Protein AF-0000000066195856 (afdb_homodimer)

Foldseek 3Di:
DQQDKAKEKFWEFDLAKIKIFIWIDGPPAIEGDDIAIFGADPVDDSVVSLVSLLVVVLVVCVVPVGQAYEYEDDDDDPDPVRSVRRVSRVVSVCVNCVVVVHYYHYDYPQLLCCQQQNDRDDDLVRLVVSCCVRHVVDDYPDPNNSSRNSRRSSVSVVVSVVVVVVVVVVD/DQQDKAKEKFWEFDLAKIKIFIWIDGPPAIEGDDIAIQGADPVDDSVVSLVSLLVVVLVVCVVPVGQAYEYEDDDDDPDPVRVVRRVSRVVSVCVNCVVVVHYYHYDYPQLLCCQQQNDDDDDLVRLVVSCCVRHVVDDYPDVNNSSRNSRRSSVSVVVSVVVVVVVVVVD

Radius of gyration: 22.94 Å; Cα contacts (8 Å, |Δi|>4): 717; chains: 2; bounding box: 60×69×58 Å

Nearest PDB structures (foldseek):
  7xhj-assembly1_A  TM=9.439E-01  e=6.719E-18  Deinococcus radiodurans R1 = ATCC 13939 = DSM 20539
  6lw3-assembly1_B  TM=9.449E-01  e=1.252E-17  Pseudomonas aeruginosa
  6s16-assembly1_B  TM=9.337E-01  e=7.616E-17  Thermus thermophilus HB8
  4ep4-assembly1_B  TM=8.997E-01  e=4.929E-16  Thermus thermophilus HB8
  4ld0-assembly1_B  TM=9.170E-01  e=5.946E-15  Thermus thermophilus HB8

InterPro domains:
  IPR002176 Crossover junction endodeoxyribonuclease RuvC [MF_00034] (6-158)
  IPR002176 Crossover junction endodeoxyribonuclease RuvC [PF02075] (8-155)
  IPR002176 Crossover junction endodeoxyribonuclease RuvC [PR00696] (9-22)
  IPR002176 Crossover junction endodeoxyribonuclease RuvC [PR00696] (66-82)
  IPR002176 Crossover junction endodeoxyribonuclease RuvC [PR00696] (88-104)
  IPR002176 Crossover junction endodeoxyribonuclease RuvC [PR00696] (112-131)
  IPR002176 Crossover junction endodeoxyribonuclease RuvC [PR00696] (143-155)
  IPR002176 Crossover junction endodeoxyribonuclease RuvC [PTHR30194] (7-164)
  IPR002176 Crossover junction endodeoxyribonuclease RuvC [TIGR00228] (8-163)
  IPR002176 Crossover junction endodeoxyribonuclease RuvC [cd16962] (8-143)
  IPR012337 Ribonuclease H-like superfamily [SSF53098] (7-161)
  IPR020563 Crossover junction endodeoxyribonuclease RuvC, magnesium-binding site [PS01321] (118-152)
  IPR036397 Ribonuclease H superfamily [G3DSA:3.30.420.10] (8-164)

pLDDT: mean 89.91, std 12.69, range [38.22, 98.88]

Sequence (342 aa):
MISRTIRILGIDPGLRRTGWGVIDVEGNRLIFVACGTVESRESLPLSERLLAIHEGLVRVVSEHRPLEAAVEQTFVNKDGAGTLKLGQARGVAMLVPAMSGISVAEYAPNLVKKTVVGAGHADKNQIQVMLKILLPKAAPPTPDAADALAIAITHAHHRQSAMLLRKVAALMISRTIRILGIDPGLRRTGWGVIDVEGNRLIFVACGTVESRESLPLSERLLAIHEGLVRVVSEHRPLEAAVEQTFVNKDGAGTLKLGQARGVAMLVPAMSGISVAEYAPNLVKKTVVGAGHADKNQIQVMLKILLPKAAPPTPDAADALAIAITHAHHRQSAMLLRKVAAL

Organism: Afipia carboxidovorans (strain ATCC 49405 / DSM 1227 / KCTC 32145 / OM5) (NCBI:txid504832)

Secondary structure (DSSP, 8-state):
----EEEEEEEE--SSEEEEEEEEEETTEEEEEEEEEEE--TTS-HHHHHHHHHHHHHHHHHHH--SEEEEE-----S-HHHHHHHHHHHHHHHHHHHHTT-EEEEE-HHHHHHHHHSSS---THHHHHHHHHHSTT---SSHHHHHHHHHHHHHHHHHHHHHHHHHHHT-/----EEEEEEEE--SSEEEEEEEEEETTEEEEEEEEEEE--TTS-HHHHHHHHHHHHHHHHHHH--SEEEEE-----S-HHHHHHHHHHHHHHHHHHHHTT-EEEEE-HHHHHHHHH-SS---THHHHHHHHHHSTT---SSHHHHHHHHHHHHHHHHHHHHHHHHHHHT-

Structure (mmCIF, N/CA/C/O backbone):
data_AF-0000000066195856-model_v1
#
loop_
_entity.id
_entity.type
_entity.pdbx_description
1 polymer 'Crossover junction endodeoxyribonuclease RuvC'
#
loop_
_atom_site.group_PDB
_atom_site.id
_atom_site.type_symbol
_atom_site.label_atom_id
_atom_site.label_alt_id
_atom_site.label_comp_id
_atom_site.label_asym_id
_atom_site.label_entity_id
_atom_site.label_seq_id
_atom_site.pdbx_PDB_ins_code
_atom_site.Cartn_x
_atom_site.Cartn_y
_atom_site.Cartn_z
_atom_site.occupancy
_atom_site.B_iso_or_equiv
_atom_site.auth_seq_id
_atom_site.auth_comp_id
_atom_site.auth_asym_id
_atom_site.auth_atom_id
_atom_site.pdbx_PDB_model_num
ATOM 1 N N . MET A 1 1 ? -15.797 24.922 28.875 1 38.22 1 MET A N 1
ATOM 2 C CA . MET A 1 1 ? -15.953 23.938 27.812 1 38.22 1 MET A CA 1
ATOM 3 C C . MET A 1 1 ? -14.641 23.219 27.531 1 38.22 1 MET A C 1
ATOM 5 O O . MET A 1 1 ? -13.648 23.844 27.172 1 38.22 1 MET A O 1
ATOM 9 N N . ILE A 1 2 ? -14.188 22.219 28.203 1 47.88 2 ILE A N 1
ATOM 10 C CA . ILE A 1 2 ? -12.898 21.531 28.266 1 47.88 2 ILE A CA 1
ATOM 11 C C . ILE A 1 2 ? -12.391 21.266 26.859 1 47.88 2 ILE A C 1
ATOM 13 O O . ILE A 1 2 ? -13.016 20.516 26.094 1 47.88 2 ILE A O 1
ATOM 17 N N . SER A 1 3 ? -11.844 22.172 26.141 1 59.69 3 SER A N 1
ATOM 18 C CA . SER A 1 3 ? -11.508 22.172 24.719 1 59.69 3 SER A CA 1
ATOM 19 C C . SER A 1 3 ? -10.727 20.922 24.344 1 59.69 3 SER A C 1
ATOM 21 O O . SER A 1 3 ? -9.719 20.594 24.969 1 59.69 3 SER A O 1
ATOM 23 N N . ARG A 1 4 ? -11.398 19.797 23.922 1 80.25 4 ARG A N 1
ATOM 24 C CA . ARG A 1 4 ? -10.836 18.5 23.594 1 80.25 4 ARG A CA 1
ATOM 25 C C . ARG A 1 4 ? -9.758 18.625 22.516 1 80.25 4 ARG A C 1
ATOM 27 O O . ARG A 1 4 ? -9.961 19.297 21.5 1 80.25 4 ARG A O 1
ATOM 34 N N . THR A 1 5 ? -8.453 18.422 22.922 1 91.81 5 THR A N 1
ATOM 35 C CA . THR A 1 5 ? -7.297 18.406 22.031 1 91.81 5 THR A CA 1
ATOM 36 C C . THR A 1 5 ? -7.379 17.25 21.047 1 91.81 5 THR A C 1
ATOM 38 O O . THR A 1 5 ? -7.625 16.109 21.453 1 91.81 5 THR A O 1
ATOM 41 N N . ILE A 1 6 ? -7.344 17.609 19.781 1 94.94 6 ILE A N 1
ATOM 42 C CA . ILE A 1 6 ? -7.348 16.562 18.75 1 94.94 6 ILE A CA 1
ATOM 43 C C . ILE A 1 6 ? -5.977 16.5 18.094 1 94.94 6 ILE A C 1
ATOM 45 O O . ILE A 1 6 ? -5.473 17.516 17.594 1 94.94 6 ILE A O 1
ATOM 49 N N . ARG A 1 7 ? -5.34 15.359 18.141 1 98.19 7 ARG A N 1
ATOM 50 C CA . ARG A 1 7 ? -4.047 15.164 17.484 1 98.19 7 ARG A CA 1
ATOM 51 C C . ARG A 1 7 ? -4.219 14.633 16.062 1 98.19 7 ARG A C 1
ATOM 53 O O . ARG A 1 7 ? -4.926 13.648 15.852 1 98.19 7 ARG A O 1
ATOM 60 N N . ILE A 1 8 ? -3.557 15.32 15.109 1 98.31 8 ILE A N 1
ATOM 61 C CA . ILE A 1 8 ? -3.742 15.039 13.695 1 98.31 8 ILE A CA 1
ATOM 62 C C . ILE A 1 8 ? -2.404 14.648 13.062 1 98.31 8 ILE A C 1
ATOM 64 O O . ILE A 1 8 ? -1.377 15.273 13.344 1 98.31 8 ILE A O 1
ATOM 68 N N . LEU A 1 9 ? -2.469 13.602 12.289 1 98.81 9 LEU A N 1
ATOM 69 C CA . LEU A 1 9 ? -1.31 13.172 11.508 1 98.81 9 LEU A CA 1
ATOM 70 C C . LEU A 1 9 ? -1.48 13.539 10.039 1 98.81 9 LEU A C 1
ATOM 72 O O . LEU A 1 9 ? -2.484 13.18 9.422 1 98.81 9 LEU A O 1
ATOM 76 N N . GLY A 1 10 ? -0.555 14.305 9.5 1 98.75 10 GLY A N 1
ATOM 77 C CA . GLY A 1 10 ? -0.441 14.5 8.062 1 98.75 10 GLY A CA 1
ATOM 78 C C . GLY A 1 10 ? 0.632 13.641 7.43 1 98.75 10 GLY A C 1
ATOM 79 O O . GLY A 1 10 ? 1.704 13.445 8.008 1 98.75 10 GLY A O 1
ATOM 80 N N . ILE A 1 11 ? 0.342 13.102 6.254 1 98.69 11 ILE A N 1
ATOM 81 C CA . ILE A 1 11 ? 1.299 12.258 5.551 1 98.69 11 ILE A CA 1
ATOM 82 C C . ILE A 1 11 ? 1.446 12.734 4.105 1 98.69 11 ILE A C 1
ATOM 84 O O . ILE A 1 11 ? 0.45 13 3.43 1 98.69 11 ILE A O 1
ATOM 88 N N . ASP A 1 12 ? 2.643 12.906 3.654 1 97 12 ASP A N 1
ATOM 89 C CA . ASP A 1 12 ? 3.012 13.172 2.268 1 97 12 ASP A CA 1
ATOM 90 C C . ASP A 1 12 ? 3.766 11.992 1.665 1 97 12 ASP A C 1
ATOM 92 O O . ASP A 1 12 ? 4.996 11.938 1.723 1 97 12 ASP A O 1
ATOM 96 N N . PRO A 1 13 ? 3.037 11.141 0.959 1 97.12 13 PRO A N 1
ATOM 97 C CA . PRO A 1 13 ? 3.623 9.867 0.545 1 97.12 13 PRO A CA 1
ATOM 98 C C . PRO A 1 13 ? 4.617 10.016 -0.604 1 97.12 13 PRO A C 1
ATOM 100 O O . PRO A 1 13 ? 4.391 10.812 -1.52 1 97.12 13 PRO A O 1
ATOM 103 N N . GLY A 1 14 ? 5.684 9.234 -0.518 1 94.81 14 GLY A N 1
ATOM 104 C CA . GLY A 1 14 ? 6.699 9.039 -1.539 1 94.81 14 GLY A CA 1
ATOM 105 C C . GLY A 1 14 ? 7.48 7.75 -1.362 1 94.81 14 GLY A C 1
ATOM 106 O O . GLY A 1 14 ? 7.73 7.32 -0.234 1 94.81 14 GLY A O 1
ATOM 107 N N . LEU A 1 15 ? 7.891 7.223 -2.49 1 94.56 15 LEU A N 1
ATOM 108 C CA . LEU A 1 15 ? 8.602 5.953 -2.402 1 94.56 15 LEU A CA 1
ATOM 109 C C . LEU A 1 15 ? 9.984 6.145 -1.799 1 94.56 15 LEU A C 1
ATOM 111 O O . LEU A 1 15 ? 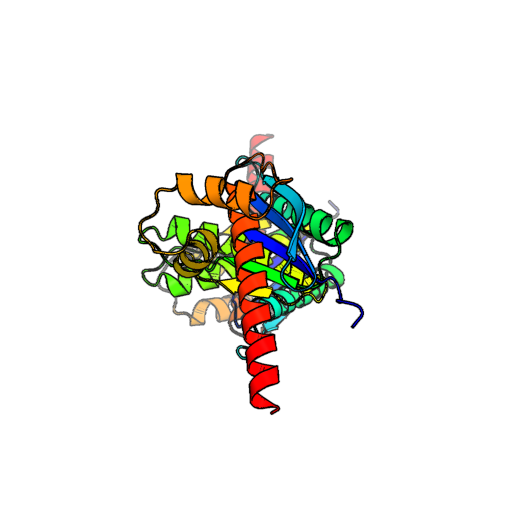10.438 5.316 -1.006 1 94.56 15 LEU A O 1
ATOM 115 N N . ARG A 1 16 ? 10.602 7.219 -2.164 1 94.19 16 ARG A N 1
ATOM 116 C CA . ARG A 1 16 ? 11.938 7.469 -1.635 1 94.19 16 ARG A CA 1
ATOM 117 C C . ARG A 1 16 ? 11.867 8.086 -0.242 1 94.19 16 ARG A C 1
ATOM 119 O O . ARG A 1 16 ? 12.602 7.684 0.66 1 94.19 16 ARG A O 1
ATOM 126 N N . ARG A 1 17 ? 10.977 9.07 -0.16 1 96.25 17 ARG A N 1
ATOM 127 C CA . ARG A 1 17 ? 10.766 9.781 1.097 1 96.25 17 ARG A CA 1
ATOM 128 C C . ARG A 1 17 ? 9.281 9.992 1.367 1 96.25 17 ARG A C 1
ATOM 130 O O . ARG A 1 17 ? 8.547 10.453 0.49 1 96.25 17 ARG A O 1
ATOM 137 N N . THR A 1 18 ? 8.859 9.602 2.492 1 97.81 18 THR A N 1
ATOM 138 C CA . THR A 1 18 ? 7.516 9.891 2.973 1 97.81 18 THR A CA 1
ATOM 139 C C . THR A 1 18 ? 7.555 10.836 4.168 1 97.81 18 THR A C 1
ATOM 141 O O . THR A 1 18 ? 8.117 10.5 5.215 1 97.81 18 THR A O 1
ATOM 144 N N . GLY A 1 19 ? 6.984 11.992 3.955 1 98.06 19 GLY A N 1
ATOM 145 C CA . GLY A 1 19 ? 6.914 12.961 5.043 1 98.06 19 GLY A CA 1
ATOM 146 C C . GLY A 1 19 ? 5.754 12.711 5.988 1 98.06 19 GLY A C 1
ATOM 147 O O . GLY A 1 19 ? 4.707 12.203 5.574 1 98.06 19 GLY A O 1
ATOM 148 N N . TRP A 1 20 ? 5.945 13.078 7.191 1 98.75 20 TRP A N 1
ATOM 149 C CA . TRP A 1 20 ? 4.883 13.023 8.195 1 98.75 20 TRP A CA 1
ATOM 150 C C . TRP A 1 20 ? 4.969 14.219 9.141 1 98.75 20 TRP A C 1
ATOM 152 O O . TRP A 1 20 ? 6.047 14.781 9.344 1 98.75 20 TRP A O 1
ATOM 162 N N . GLY A 1 21 ? 3.816 14.68 9.586 1 98.75 21 GLY A N 1
ATOM 163 C CA . GLY A 1 21 ? 3.691 15.766 10.547 1 98.75 21 GLY A CA 1
ATOM 164 C C . GLY A 1 21 ? 2.527 15.586 11.5 1 98.75 21 GLY A C 1
ATOM 165 O O . GLY A 1 21 ? 1.45 15.133 11.102 1 98.75 21 GLY A O 1
ATOM 166 N N . VAL A 1 22 ? 2.777 15.828 12.773 1 98.81 22 VAL A N 1
ATOM 167 C CA . VAL A 1 22 ? 1.766 15.68 13.82 1 98.81 22 VAL A CA 1
ATOM 168 C C . VAL A 1 22 ? 1.517 17.031 14.484 1 98.81 22 VAL A C 1
ATOM 170 O O . VAL A 1 22 ? 2.461 17.719 14.867 1 98.81 22 VAL A O 1
ATOM 173 N N . ILE A 1 23 ? 0.311 17.406 14.594 1 98.5 23 ILE A N 1
ATOM 174 C CA . ILE A 1 23 ? -0.057 18.641 15.273 1 98.5 23 ILE A CA 1
ATOM 175 C C . ILE A 1 23 ? -1.209 18.359 16.25 1 98.5 23 ILE A C 1
ATOM 177 O O . ILE A 1 23 ? -1.962 17.406 16.062 1 98.5 23 ILE A O 1
ATOM 181 N N . ASP A 1 24 ? -1.314 19.172 17.234 1 97.94 24 ASP A N 1
ATOM 182 C CA . ASP A 1 24 ? -2.484 19.219 18.109 1 97.94 24 ASP A CA 1
ATOM 183 C C . ASP A 1 24 ? -3.371 20.422 17.797 1 97.94 24 ASP A C 1
ATOM 185 O O . ASP A 1 24 ? -2.871 21.5 17.453 1 97.94 24 ASP A O 1
ATOM 189 N N . VAL A 1 25 ? -4.637 20.141 17.875 1 95.81 25 VAL A N 1
ATOM 190 C CA . VAL A 1 25 ? -5.613 21.219 17.688 1 95.81 25 VAL A CA 1
ATOM 191 C C . VAL A 1 25 ? -6.402 21.422 18.969 1 95.81 25 VAL A C 1
ATOM 193 O O . VAL A 1 25 ? -7.047 20.5 19.469 1 95.81 25 VAL A O 1
ATOM 196 N N . GLU A 1 26 ? -6.324 22.578 19.531 1 93.12 26 GLU A N 1
ATOM 197 C CA . GLU A 1 26 ? -7.109 23.016 20.672 1 93.12 26 GLU A CA 1
ATOM 198 C C . GLU A 1 26 ? -7.977 24.219 20.328 1 93.12 26 GLU A C 1
ATOM 200 O O . GLU A 1 26 ? -7.504 25.359 20.328 1 93.12 26 GLU A O 1
ATOM 205 N N . GLY A 1 27 ? -9.273 23.875 20.172 1 86.5 27 GLY A N 1
ATOM 206 C CA . GLY A 1 27 ? -10.07 24.953 19.609 1 86.5 27 GLY A CA 1
ATOM 207 C C . GLY A 1 27 ? -9.555 25.422 18.25 1 86.5 27 GLY A C 1
ATOM 208 O O . GLY A 1 27 ? -9.477 24.641 17.312 1 86.5 27 GLY A O 1
ATOM 209 N N . ASN A 1 28 ? -9.062 26.688 18.203 1 85 28 ASN A N 1
ATOM 210 C CA . ASN A 1 28 ? -8.523 27.234 16.953 1 85 28 ASN A CA 1
ATOM 211 C C . ASN A 1 28 ? -6.996 27.297 16.984 1 85 28 ASN A C 1
ATOM 213 O O . ASN A 1 28 ? -6.367 27.719 16.016 1 85 28 ASN A O 1
ATOM 217 N N . ARG A 1 29 ? -6.535 26.797 17.969 1 92.06 29 ARG A N 1
ATOM 218 C CA . ARG A 1 29 ? -5.09 26.859 18.141 1 92.06 29 ARG A CA 1
ATOM 219 C C . ARG A 1 29 ? -4.418 25.625 17.578 1 92.06 29 ARG A C 1
ATOM 221 O O . ARG A 1 29 ? -4.844 24.5 17.844 1 92.06 29 ARG A O 1
ATOM 228 N N . LEU A 1 30 ? -3.406 25.844 16.797 1 96 30 LEU A N 1
ATOM 229 C CA . LEU A 1 30 ? -2.568 24.781 16.25 1 96 30 LEU A CA 1
ATOM 230 C C . LEU A 1 30 ? -1.272 24.641 17.047 1 96 30 LEU A C 1
ATOM 232 O O . LEU A 1 30 ? -0.601 25.641 17.312 1 96 30 LEU A O 1
ATOM 236 N N . ILE A 1 31 ? -0.951 23.469 17.422 1 97.44 31 ILE A N 1
ATOM 237 C CA . ILE A 1 31 ? 0.254 23.219 18.203 1 97.44 31 ILE A CA 1
ATOM 238 C C . ILE A 1 31 ? 1.121 22.172 17.516 1 97.44 31 ILE A C 1
ATOM 240 O O . ILE A 1 31 ? 0.658 21.078 17.219 1 97.44 31 ILE A O 1
ATOM 244 N N . PHE A 1 32 ? 2.34 22.578 17.312 1 98.19 32 PHE A N 1
ATOM 245 C CA . PHE A 1 32 ? 3.293 21.656 16.719 1 98.19 32 PHE A CA 1
ATOM 246 C C . PHE A 1 32 ? 3.646 20.547 17.703 1 98.19 32 PHE A C 1
ATOM 248 O O . PHE A 1 32 ? 3.922 20.812 18.875 1 98.19 32 PHE A O 1
ATOM 255 N N . VAL A 1 33 ? 3.65 19.297 17.25 1 98.5 33 VAL A N 1
ATOM 256 C CA . VAL A 1 33 ? 4.035 18.172 18.094 1 98.5 33 VAL A CA 1
ATOM 257 C C . VAL A 1 33 ? 5.336 17.562 17.578 1 98.5 33 VAL A C 1
ATOM 259 O O . VAL A 1 33 ? 6.32 17.469 18.328 1 98.5 33 VAL A O 1
ATOM 262 N N . ALA A 1 34 ? 5.367 17.125 16.328 1 98.62 34 ALA A N 1
ATOM 263 C CA . ALA A 1 34 ? 6.547 16.5 15.727 1 98.62 34 ALA A CA 1
ATOM 264 C C . ALA A 1 34 ? 6.395 16.391 14.211 1 98.62 34 ALA A C 1
ATOM 266 O O . ALA A 1 34 ? 5.285 16.484 13.688 1 98.62 34 ALA A O 1
ATOM 267 N N . CYS A 1 35 ? 7.535 16.219 13.555 1 98.56 35 CYS A N 1
ATOM 268 C CA . 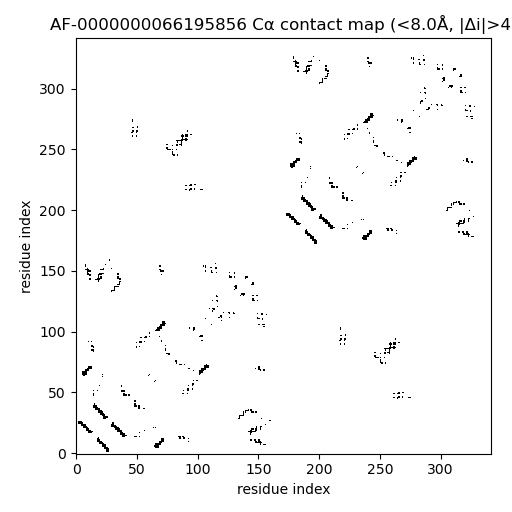CYS A 1 35 ? 7.508 15.93 12.133 1 98.56 35 CYS A CA 1
ATOM 269 C C . CYS A 1 35 ? 8.797 15.25 11.688 1 98.56 35 CYS A C 1
ATOM 271 O O . CYS A 1 35 ? 9.773 15.211 12.438 1 98.56 35 CYS A O 1
ATOM 273 N N . GLY A 1 36 ? 8.734 14.656 10.555 1 98.12 36 GLY A N 1
ATOM 274 C CA . GLY A 1 36 ? 9.906 13.977 10.031 1 98.12 36 GLY A CA 1
ATOM 275 C C . GLY A 1 36 ? 9.664 13.305 8.695 1 98.12 36 GLY A C 1
ATOM 276 O O . GLY A 1 36 ? 8.703 13.633 7.996 1 98.12 36 GLY A O 1
ATOM 277 N N . THR A 1 37 ? 10.672 12.492 8.305 1 98.19 37 THR A N 1
ATOM 278 C CA . THR A 1 37 ? 10.609 11.75 7.055 1 98.19 37 THR A CA 1
ATOM 279 C C . THR A 1 37 ? 11.016 10.297 7.262 1 98.19 37 THR A C 1
ATOM 281 O O . THR A 1 37 ? 11.93 10.008 8.039 1 98.19 37 THR A O 1
ATOM 284 N N . VAL A 1 38 ? 10.242 9.461 6.617 1 97.75 38 VAL A N 1
ATOM 285 C CA . VAL A 1 38 ? 10.641 8.062 6.508 1 97.75 38 VAL A CA 1
ATOM 286 C C . VAL A 1 38 ? 11.297 7.816 5.148 1 97.75 38 VAL A C 1
ATOM 288 O O . VAL A 1 38 ? 10.734 8.164 4.109 1 97.75 38 VAL A O 1
ATOM 291 N N . GLU A 1 39 ? 12.406 7.199 5.184 1 96.44 39 GLU A N 1
ATOM 292 C CA . GLU A 1 39 ? 13.141 7.008 3.936 1 96.44 39 GLU A CA 1
ATOM 293 C C . GLU A 1 39 ? 13.305 5.523 3.613 1 96.44 39 GLU A C 1
ATOM 295 O O . GLU A 1 39 ? 13.352 4.691 4.52 1 96.44 39 GLU A O 1
ATOM 300 N N . SER A 1 40 ? 13.273 5.223 2.41 1 94.81 40 SER A N 1
ATOM 301 C CA . SER A 1 40 ? 13.594 3.889 1.922 1 94.81 40 SER A CA 1
ATOM 302 C C . SER A 1 40 ? 14.836 3.914 1.034 1 94.81 40 SER A C 1
ATOM 304 O O . SER A 1 40 ? 15.148 4.938 0.427 1 94.81 40 SER A O 1
ATOM 306 N N . ARG A 1 41 ? 15.586 2.756 1.015 1 92.31 41 ARG A N 1
ATOM 307 C CA . ARG A 1 41 ? 16.781 2.646 0.191 1 92.31 41 ARG A CA 1
ATOM 308 C C . ARG A 1 41 ? 16.438 2.213 -1.229 1 92.31 41 ARG A C 1
ATOM 310 O O . ARG A 1 41 ? 15.922 1.114 -1.438 1 92.31 41 ARG A O 1
ATOM 317 N N . GLU A 1 42 ? 16.859 3.037 -2.137 1 91.19 42 GLU A N 1
ATOM 318 C CA . GLU A 1 42 ? 16.5 2.816 -3.535 1 91.19 42 GLU A CA 1
ATOM 319 C C . GLU A 1 42 ? 17.109 1.521 -4.062 1 91.19 42 GLU A C 1
ATOM 321 O O . GLU A 1 42 ? 16.641 0.96 -5.051 1 91.19 42 GLU A O 1
ATOM 326 N N . SER A 1 43 ? 18.125 1.067 -3.455 1 93.75 43 SER A N 1
ATOM 327 C CA . SER A 1 43 ? 18.844 -0.115 -3.924 1 93.75 43 SER A CA 1
ATOM 328 C C . SER A 1 43 ? 18.109 -1.395 -3.529 1 93.75 43 SER A C 1
ATOM 330 O O . SER A 1 43 ? 18.422 -2.475 -4.039 1 93.75 43 SER A O 1
ATOM 332 N N . LEU A 1 44 ? 17.156 -1.331 -2.682 1 93.94 44 LEU A N 1
ATOM 333 C CA . LEU A 1 44 ? 16.438 -2.502 -2.189 1 93.94 44 LEU A CA 1
ATOM 334 C C . LEU A 1 44 ? 15.25 -2.82 -3.082 1 93.94 44 LEU A C 1
ATOM 336 O O . LEU A 1 44 ? 14.75 -1.947 -3.797 1 93.94 44 LEU A O 1
ATOM 340 N N . PRO A 1 45 ? 14.852 -4.09 -3.01 1 94.88 45 PRO A N 1
ATOM 341 C CA . PRO A 1 45 ? 13.625 -4.449 -3.725 1 94.88 45 PRO A CA 1
ATOM 342 C C . PRO A 1 45 ? 12.414 -3.637 -3.266 1 94.88 45 PRO A C 1
ATOM 344 O O . PRO A 1 45 ? 12.359 -3.209 -2.109 1 94.88 45 PRO A O 1
ATOM 347 N N . LEU A 1 46 ? 11.469 -3.412 -4.16 1 95.75 46 LEU A N 1
ATOM 348 C CA . LEU A 1 46 ? 10.297 -2.578 -3.916 1 95.75 46 LEU A CA 1
ATOM 349 C C . LEU A 1 46 ? 9.57 -3.016 -2.646 1 95.75 46 LEU A C 1
ATOM 351 O O . LEU A 1 46 ? 9.164 -2.178 -1.838 1 95.75 46 LEU A O 1
ATOM 355 N N . SER A 1 47 ? 9.406 -4.32 -2.506 1 97.31 47 SER A N 1
ATOM 356 C CA . SER A 1 47 ? 8.688 -4.832 -1.34 1 97.31 47 SER A CA 1
ATOM 357 C C . SER A 1 47 ? 9.359 -4.395 -0.043 1 97.31 47 SER A C 1
ATOM 359 O O . SER A 1 47 ? 8.68 -4.043 0.926 1 97.31 47 SER A O 1
ATOM 361 N N . GLU A 1 48 ? 10.641 -4.352 -0.022 1 97.25 48 GLU A N 1
ATOM 362 C CA . GLU A 1 48 ? 11.398 -3.938 1.158 1 97.25 48 GLU A CA 1
ATOM 363 C C . GLU A 1 48 ? 11.32 -2.428 1.363 1 97.25 48 GLU A C 1
ATOM 365 O O . GLU A 1 48 ? 11.328 -1.949 2.5 1 97.25 48 GLU A O 1
ATOM 370 N N . ARG A 1 49 ? 11.344 -1.74 0.293 1 97.94 49 ARG A N 1
ATOM 371 C CA . ARG A 1 49 ? 11.188 -0.293 0.383 1 97.94 49 ARG A CA 1
ATOM 372 C C . ARG A 1 49 ? 9.828 0.07 0.982 1 97.94 49 ARG A C 1
ATOM 374 O O . ARG A 1 49 ? 9.742 0.944 1.847 1 97.94 49 ARG A O 1
ATOM 381 N N . LEU A 1 50 ? 8.812 -0.582 0.529 1 98.38 50 LEU A N 1
ATOM 382 C CA . LEU A 1 50 ? 7.473 -0.358 1.059 1 98.38 50 LEU A CA 1
ATOM 383 C C . LEU A 1 50 ? 7.398 -0.75 2.529 1 98.38 50 LEU A C 1
ATOM 385 O O . LEU A 1 50 ? 6.711 -0.094 3.316 1 98.38 50 LEU A O 1
ATOM 389 N N . LEU A 1 51 ? 8.07 -1.8 2.893 1 98.5 51 LEU A N 1
ATOM 390 C CA . LEU A 1 51 ? 8.141 -2.234 4.285 1 98.5 51 LEU A CA 1
ATOM 391 C C . LEU A 1 51 ? 8.773 -1.163 5.16 1 98.5 51 LEU A C 1
ATOM 393 O O . LEU A 1 51 ? 8.312 -0.905 6.273 1 98.5 51 LEU A O 1
ATOM 397 N N . ALA A 1 52 ? 9.828 -0.556 4.66 1 98.25 52 ALA A N 1
ATOM 398 C CA . ALA A 1 52 ? 10.484 0.515 5.402 1 98.25 52 ALA A CA 1
ATOM 399 C C . ALA A 1 52 ? 9.531 1.672 5.668 1 98.25 52 ALA A C 1
ATOM 401 O O . ALA A 1 52 ? 9.5 2.221 6.77 1 98.25 52 ALA A O 1
ATOM 402 N N . ILE A 1 53 ? 8.781 2.051 4.66 1 98.31 53 ILE A N 1
ATOM 403 C CA . ILE A 1 53 ? 7.793 3.115 4.805 1 98.31 53 ILE A CA 1
ATOM 404 C C . ILE A 1 53 ? 6.734 2.705 5.828 1 98.31 53 ILE A C 1
ATOM 406 O O . ILE A 1 53 ? 6.398 3.479 6.727 1 98.31 53 ILE A O 1
ATOM 410 N N . HIS A 1 54 ? 6.258 1.509 5.691 1 98.81 54 HIS A N 1
ATOM 411 C CA . HIS A 1 54 ? 5.258 0.968 6.605 1 98.81 54 HIS A CA 1
ATOM 412 C C . HIS A 1 54 ? 5.758 1 8.047 1 98.81 54 HIS A C 1
ATOM 414 O O . HIS A 1 54 ? 5.086 1.537 8.93 1 98.81 54 HIS A O 1
ATOM 420 N N . GLU A 1 55 ? 6.914 0.469 8.273 1 98.62 55 GLU A N 1
ATOM 421 C CA . GLU A 1 55 ? 7.465 0.394 9.617 1 98.62 55 GLU A CA 1
ATOM 422 C C . GLU A 1 55 ? 7.68 1.786 10.203 1 98.62 55 GLU A C 1
ATOM 424 O O . GLU A 1 55 ? 7.418 2.0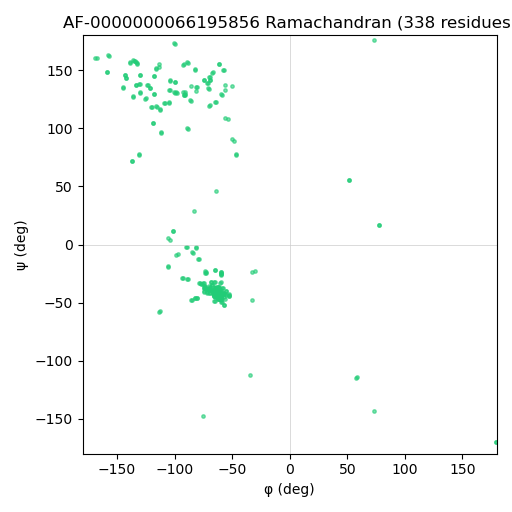14 11.391 1 98.62 55 GLU A O 1
ATOM 429 N N . GLY A 1 56 ? 8.195 2.688 9.391 1 98.56 56 GLY A N 1
ATOM 430 C CA . GLY A 1 56 ? 8.375 4.059 9.836 1 98.56 56 GLY A CA 1
ATOM 431 C C . GLY A 1 56 ? 7.082 4.73 10.25 1 98.56 56 GLY A C 1
ATOM 432 O O . GLY A 1 56 ? 7.023 5.379 11.297 1 98.56 56 GLY A O 1
ATOM 433 N N . LEU A 1 57 ? 6.051 4.586 9.461 1 98.69 57 LEU A N 1
ATOM 434 C CA . LEU A 1 57 ? 4.77 5.215 9.766 1 98.69 57 LEU A CA 1
ATOM 435 C C . LEU A 1 57 ? 4.105 4.547 10.961 1 98.69 57 LEU A C 1
ATOM 437 O O . LEU A 1 57 ? 3.445 5.215 11.766 1 98.69 57 LEU A O 1
ATOM 441 N N . VAL A 1 58 ? 4.238 3.225 11.062 1 98.69 58 VAL A N 1
ATOM 442 C CA . VAL A 1 58 ? 3.707 2.512 12.219 1 98.69 58 VAL A CA 1
ATOM 443 C C . VAL A 1 58 ? 4.336 3.061 13.5 1 98.69 58 VAL A C 1
ATOM 445 O O . VAL A 1 58 ? 3.648 3.252 14.508 1 98.69 58 VAL A O 1
ATOM 448 N N . ARG A 1 59 ? 5.609 3.303 13.445 1 98.69 59 ARG A N 1
ATOM 449 C CA . ARG A 1 59 ? 6.293 3.877 14.594 1 98.69 59 ARG A CA 1
ATOM 450 C C . ARG A 1 59 ? 5.727 5.246 14.945 1 98.69 59 ARG A C 1
ATOM 452 O O . ARG A 1 59 ? 5.488 5.547 16.125 1 98.69 59 ARG A O 1
ATOM 459 N N . VAL A 1 60 ? 5.516 6.07 13.961 1 98.75 60 VAL A N 1
ATOM 460 C CA . VAL A 1 60 ? 4.98 7.414 14.148 1 98.75 60 VAL A CA 1
ATOM 461 C C . VAL A 1 60 ? 3.602 7.332 14.805 1 98.75 60 VAL A C 1
ATOM 463 O O . VAL A 1 60 ? 3.324 8.039 15.773 1 98.75 60 VAL A O 1
ATOM 466 N N . VAL A 1 61 ? 2.723 6.465 14.297 1 98.69 61 VAL A N 1
ATOM 467 C CA . VAL A 1 61 ? 1.359 6.312 14.797 1 98.69 61 VAL A CA 1
ATOM 468 C C . VAL A 1 61 ? 1.386 5.789 16.234 1 98.69 61 VAL A C 1
ATOM 470 O O . VAL A 1 61 ? 0.625 6.254 17.078 1 98.69 61 VAL A O 1
ATOM 473 N N . SER A 1 62 ? 2.268 4.84 16.453 1 98.5 62 SER A N 1
ATOM 474 C CA . SER A 1 62 ? 2.379 4.246 17.781 1 98.5 62 SER A CA 1
ATOM 475 C C . SER A 1 62 ? 2.893 5.262 18.797 1 98.5 62 SER A C 1
ATOM 477 O O . SER A 1 62 ? 2.428 5.301 19.938 1 98.5 62 SER A O 1
ATOM 479 N N . GLU A 1 63 ? 3.799 6.062 18.406 1 98.5 63 GLU A N 1
ATOM 480 C CA . GLU A 1 63 ? 4.453 7.016 19.297 1 98.5 63 GLU A CA 1
ATOM 481 C C . GLU A 1 63 ? 3.531 8.188 19.625 1 98.5 63 GLU A C 1
ATOM 483 O O . GLU A 1 63 ? 3.498 8.656 20.766 1 98.5 63 GLU A O 1
ATOM 488 N N . HIS A 1 64 ? 2.785 8.688 18.625 1 98.62 64 HIS A N 1
ATOM 489 C CA . HIS A 1 64 ? 2.072 9.945 18.812 1 98.62 64 HIS A CA 1
ATOM 490 C C . HIS A 1 64 ? 0.574 9.711 18.984 1 98.62 64 HIS A C 1
ATOM 492 O O . HIS A 1 64 ? -0.154 10.602 19.422 1 98.62 64 HIS A O 1
ATOM 498 N N . ARG A 1 65 ? 0.096 8.531 18.562 1 98.06 65 ARG A N 1
ATOM 499 C CA . ARG A 1 65 ? -1.287 8.102 18.734 1 98.06 65 ARG A CA 1
ATOM 500 C C . ARG A 1 65 ? -2.26 9.164 18.234 1 98.06 65 ARG A C 1
ATOM 502 O O . ARG A 1 65 ? -3.16 9.578 18.969 1 98.06 65 ARG A O 1
ATOM 509 N N . PRO A 1 66 ? -2.125 9.578 17 1 98.56 66 PRO A N 1
ATOM 510 C CA . PRO A 1 66 ? -3.078 10.555 16.469 1 98.56 66 PRO A CA 1
ATOM 511 C C . PRO A 1 66 ? -4.512 10.031 16.453 1 98.56 66 PRO A C 1
ATOM 513 O O . PRO A 1 66 ? -4.73 8.82 16.391 1 98.56 66 PRO A O 1
ATOM 516 N N . LEU A 1 67 ? -5.438 10.914 16.484 1 97.38 67 LEU A N 1
ATOM 517 C CA . LEU A 1 67 ? -6.848 10.547 16.453 1 97.38 67 LEU A CA 1
ATOM 518 C C . LEU A 1 67 ? -7.375 10.555 15.023 1 97.38 67 LEU A C 1
ATOM 520 O O . LEU A 1 67 ? -8.305 9.812 14.695 1 97.38 67 LEU A O 1
ATOM 524 N N . GLU A 1 68 ? -6.801 11.375 14.164 1 97.56 68 GLU A N 1
ATOM 525 C CA . GLU A 1 68 ? -7.16 11.516 12.758 1 97.56 68 GLU A CA 1
ATOM 526 C C . GLU A 1 68 ? -5.918 11.648 11.883 1 97.56 68 GLU A C 1
ATOM 528 O O . GLU A 1 68 ? -4.848 12.016 12.367 1 97.56 68 GLU A O 1
ATOM 533 N N . ALA A 1 69 ? -6.074 11.32 10.688 1 98.56 69 ALA A N 1
ATOM 534 C CA . ALA A 1 69 ? -4.977 11.445 9.734 1 98.56 69 ALA A CA 1
ATOM 535 C C . ALA A 1 69 ? -5.457 12.055 8.422 1 98.56 69 ALA A C 1
ATOM 537 O O . ALA A 1 69 ? -6.66 12.07 8.141 1 98.56 69 ALA A O 1
ATOM 538 N N . ALA A 1 70 ? -4.547 12.602 7.715 1 98.44 70 ALA A N 1
ATOM 539 C CA . ALA A 1 70 ? -4.832 13.156 6.398 1 98.44 70 ALA A CA 1
ATOM 540 C C . ALA A 1 70 ? -3.682 12.891 5.43 1 98.44 70 ALA A C 1
ATOM 542 O O . ALA A 1 70 ? -2.516 12.883 5.832 1 98.44 70 ALA A O 1
ATOM 543 N N . VAL A 1 71 ? -4.016 12.625 4.199 1 97.81 71 VAL A N 1
ATOM 544 C CA . VAL A 1 71 ? -3.039 12.383 3.143 1 97.81 71 VAL A CA 1
ATOM 545 C C . VAL A 1 71 ? -3.367 13.242 1.927 1 97.81 71 VAL A C 1
ATOM 547 O O . VAL A 1 71 ? -4.535 13.523 1.653 1 97.81 71 VAL A O 1
ATOM 550 N N . GLU A 1 72 ? -2.318 13.672 1.264 1 93.25 72 GLU A N 1
ATOM 551 C CA . GLU A 1 72 ? -2.537 14.422 0.031 1 93.25 72 GLU A CA 1
ATOM 552 C C . GLU A 1 72 ? -3.061 13.516 -1.081 1 93.25 72 GLU A C 1
ATOM 554 O O . GLU A 1 72 ? -2.598 12.383 -1.235 1 93.25 72 GLU A O 1
ATOM 559 N N . GLN A 1 73 ? -4.004 14.039 -1.811 1 91.44 73 GLN A N 1
ATOM 560 C CA . GLN A 1 73 ? -4.48 13.312 -2.986 1 91.44 73 GLN A CA 1
ATOM 561 C C . GLN A 1 73 ? -3.422 13.281 -4.082 1 91.44 73 GLN A C 1
ATOM 563 O O . GLN A 1 73 ? -2.662 14.242 -4.246 1 91.44 73 GLN A O 1
ATOM 568 N N . THR A 1 74 ? -3.365 12.164 -4.719 1 86.44 74 THR A N 1
ATOM 569 C CA . THR A 1 74 ? -2.461 12.016 -5.852 1 86.44 74 THR A CA 1
ATOM 570 C C . THR A 1 74 ? -3.23 12.062 -7.168 1 86.44 74 THR A C 1
ATOM 572 O O . THR A 1 74 ? -4.312 11.484 -7.281 1 86.44 74 THR A O 1
ATOM 575 N N . PHE A 1 75 ? -2.682 12.844 -8.047 1 81.75 75 PHE A N 1
ATOM 576 C CA . PHE A 1 75 ? -3.311 12.898 -9.359 1 81.75 75 PHE A CA 1
ATOM 577 C C . PHE A 1 75 ? -2.391 12.312 -10.422 1 81.75 75 PHE A C 1
ATOM 579 O O . PHE A 1 75 ? -1.177 12.234 -10.227 1 81.75 75 PHE A O 1
ATOM 586 N N . VAL A 1 76 ? -3.078 11.828 -11.43 1 81.12 76 VAL A N 1
ATOM 587 C CA . VAL A 1 76 ? -2.41 11.188 -12.555 1 81.12 76 VAL A CA 1
ATOM 588 C C . VAL A 1 76 ? -1.637 12.234 -13.367 1 81.12 76 VAL A C 1
ATOM 590 O O . VAL A 1 76 ? -2.182 13.281 -13.719 1 81.12 76 VAL A O 1
ATOM 593 N N . ASN A 1 77 ? -0.342 12 -13.43 1 74.88 77 ASN A N 1
ATOM 594 C CA . ASN A 1 77 ? 0.427 12.844 -14.336 1 74.88 77 ASN A CA 1
ATOM 595 C C . ASN A 1 77 ? 0.728 12.125 -15.656 1 74.88 77 ASN A C 1
ATOM 597 O O . ASN A 1 77 ? 0.301 10.992 -15.859 1 74.88 77 ASN A O 1
ATOM 601 N N . LYS A 1 78 ? 1.272 12.836 -16.531 1 78.81 78 LYS A N 1
ATOM 602 C CA . LYS A 1 78 ? 1.595 12.305 -17.844 1 78.81 78 LYS A CA 1
ATOM 603 C C . LYS A 1 78 ? 2.557 11.117 -17.734 1 78.81 78 LYS A C 1
ATOM 605 O O . LYS A 1 78 ? 2.576 10.25 -18.609 1 78.81 78 LYS A O 1
ATOM 610 N N . ASP A 1 79 ? 3.23 11.117 -16.672 1 84.69 79 ASP A N 1
ATOM 611 C CA . ASP A 1 79 ? 4.199 10.047 -16.453 1 84.69 79 ASP A CA 1
ATOM 612 C C . ASP A 1 79 ? 3.553 8.859 -15.742 1 84.69 79 ASP A C 1
ATOM 614 O O . ASP A 1 79 ? 3.451 8.852 -14.516 1 84.69 79 ASP A O 1
ATOM 618 N N . GLY A 1 80 ? 3.219 7.859 -16.516 1 85.88 80 GLY A N 1
ATOM 619 C CA . GLY A 1 80 ? 2.525 6.703 -15.977 1 85.88 80 GLY A CA 1
ATOM 620 C C . GLY A 1 80 ? 3.361 5.914 -14.984 1 85.88 80 GLY A C 1
ATOM 621 O O . GLY A 1 80 ? 2.85 5.453 -13.961 1 85.88 80 GLY A O 1
ATOM 622 N N . ALA A 1 81 ? 4.672 5.781 -15.25 1 87.31 81 ALA A N 1
ATOM 623 C CA . ALA A 1 81 ? 5.566 5.047 -14.359 1 87.31 81 ALA A CA 1
ATOM 624 C C . ALA A 1 81 ? 5.652 5.727 -12.992 1 87.31 81 ALA A C 1
ATOM 626 O O . ALA A 1 81 ? 5.652 5.055 -11.953 1 87.31 81 ALA A O 1
ATOM 627 N N . GLY A 1 82 ? 5.77 7.027 -13.07 1 88.62 82 GLY A N 1
ATOM 628 C CA . GLY A 1 82 ? 5.762 7.793 -11.836 1 88.62 82 GLY A CA 1
ATOM 629 C C . GLY A 1 82 ? 4.469 7.648 -11.047 1 88.62 82 GLY A C 1
ATOM 630 O O . GLY A 1 82 ? 4.492 7.531 -9.82 1 88.62 82 GLY A O 1
ATOM 631 N N . THR A 1 83 ? 3.396 7.652 -11.773 1 91.19 83 THR A N 1
ATOM 632 C CA . THR A 1 83 ? 2.082 7.492 -11.156 1 91.19 83 THR A CA 1
ATOM 633 C C . THR A 1 83 ? 1.973 6.137 -10.461 1 91.19 83 THR A C 1
ATOM 635 O O . THR A 1 83 ? 1.469 6.047 -9.344 1 91.19 83 THR A O 1
ATOM 638 N N . LEU A 1 84 ? 2.42 5.148 -11.102 1 92.56 84 LEU A N 1
ATOM 639 C CA . LEU A 1 84 ? 2.396 3.812 -10.523 1 92.56 84 LEU A CA 1
ATOM 640 C C . LEU A 1 84 ? 3.219 3.76 -9.242 1 92.56 84 LEU A C 1
ATOM 642 O O . LEU A 1 84 ? 2.756 3.244 -8.219 1 92.56 84 LEU A O 1
ATOM 646 N N . LYS A 1 85 ? 4.379 4.293 -9.305 1 92 85 LYS A N 1
ATOM 647 C CA . LYS A 1 85 ? 5.27 4.312 -8.148 1 92 85 LYS A CA 1
ATOM 648 C C . LYS A 1 85 ? 4.648 5.082 -6.984 1 92 85 LYS A C 1
ATOM 650 O O . LYS A 1 85 ? 4.656 4.609 -5.844 1 92 85 LYS A O 1
ATOM 655 N N . LEU A 1 86 ? 4.172 6.145 -7.312 1 93.19 86 LEU A N 1
ATOM 656 C CA . LEU A 1 86 ? 3.525 6.977 -6.305 1 93.19 86 LEU A CA 1
ATOM 657 C C . LEU A 1 86 ? 2.322 6.258 -5.699 1 93.19 86 LEU A C 1
ATOM 659 O O . LEU A 1 86 ? 2.094 6.336 -4.488 1 93.19 86 LEU A O 1
ATOM 663 N N . GLY A 1 87 ? 1.575 5.645 -6.504 1 94.88 87 GLY A N 1
ATOM 664 C CA . GLY A 1 87 ? 0.432 4.879 -6.027 1 94.88 87 GLY A CA 1
ATOM 665 C C . GLY A 1 87 ? 0.801 3.836 -4.988 1 94.88 87 GLY A C 1
ATOM 666 O O . GLY A 1 87 ? 0.085 3.654 -4.004 1 94.88 87 GLY A O 1
ATOM 667 N N . GLN A 1 88 ? 1.882 3.195 -5.195 1 96.81 88 GLN A N 1
ATOM 668 C CA . GLN A 1 88 ? 2.309 2.152 -4.266 1 96.81 88 GLN A CA 1
ATOM 669 C C . GLN A 1 88 ? 2.656 2.74 -2.9 1 96.81 88 GLN A C 1
ATOM 671 O O . GLN A 1 88 ? 2.225 2.223 -1.868 1 96.81 88 GLN A O 1
ATOM 676 N N . ALA A 1 89 ? 3.359 3.818 -2.893 1 97.06 89 ALA A N 1
ATOM 677 C CA . ALA A 1 89 ? 3.688 4.504 -1.645 1 97.06 89 ALA A CA 1
ATOM 678 C C . ALA A 1 89 ? 2.428 5.027 -0.96 1 97.06 89 ALA A C 1
ATOM 680 O O . ALA A 1 89 ? 2.281 4.91 0.259 1 97.06 89 ALA A O 1
ATOM 681 N N . ARG A 1 90 ? 1.6 5.605 -1.773 1 97.19 90 ARG A N 1
ATOM 682 C CA . ARG A 1 90 ? 0.347 6.137 -1.246 1 97.19 90 ARG A CA 1
ATOM 683 C C . ARG A 1 90 ? -0.496 5.031 -0.619 1 97.19 90 ARG A C 1
ATOM 685 O O . ARG A 1 90 ? -1.133 5.242 0.416 1 97.19 90 ARG A O 1
ATOM 692 N N . GLY A 1 91 ? -0.546 3.895 -1.27 1 97.94 91 GLY A N 1
ATOM 693 C CA . GLY A 1 91 ? -1.264 2.766 -0.699 1 97.94 91 GLY A CA 1
ATOM 694 C C . GLY A 1 91 ? -0.832 2.438 0.717 1 97.94 91 GLY A C 1
ATOM 695 O O . GLY A 1 91 ? -1.672 2.238 1.598 1 97.94 91 GLY A O 1
ATOM 696 N N . VAL A 1 92 ? 0.43 2.449 0.974 1 98.38 92 VAL A N 1
ATOM 697 C CA . VAL A 1 92 ? 0.978 2.131 2.289 1 98.38 92 VAL A CA 1
ATOM 698 C C . VAL A 1 92 ? 0.673 3.266 3.264 1 98.38 92 VAL A C 1
ATOM 700 O O . VAL A 1 92 ? 0.312 3.021 4.418 1 98.38 92 VAL A O 1
ATOM 703 N N . ALA A 1 93 ? 0.743 4.477 2.777 1 98.38 93 ALA A N 1
ATOM 704 C CA . ALA A 1 93 ? 0.496 5.652 3.605 1 98.38 93 ALA A CA 1
ATOM 705 C C . ALA A 1 93 ? -0.953 5.691 4.082 1 98.38 93 ALA A C 1
ATOM 707 O O . ALA A 1 93 ? -1.234 6.141 5.195 1 98.38 93 ALA A O 1
ATOM 708 N N . MET A 1 94 ? -1.832 5.273 3.244 1 98 94 MET A N 1
ATOM 709 C CA . MET A 1 94 ? -3.25 5.219 3.584 1 98 94 MET A CA 1
ATOM 710 C C . MET A 1 94 ? -3.537 4.062 4.535 1 98 94 MET A C 1
ATOM 712 O O . MET A 1 94 ? -4.363 4.184 5.438 1 98 94 MET A O 1
ATOM 716 N N . LEU A 1 95 ? -2.848 3 4.359 1 98.5 95 LEU A N 1
ATOM 717 C CA . LEU A 1 95 ? -3.088 1.746 5.066 1 98.5 95 LEU A CA 1
ATOM 718 C C . LEU A 1 95 ? -2.713 1.873 6.543 1 98.5 95 LEU A C 1
ATOM 720 O O . LEU A 1 95 ? -3.461 1.433 7.418 1 98.5 95 LEU A O 1
ATOM 724 N N . VAL A 1 96 ? -1.604 2.518 6.867 1 98.69 96 VAL A N 1
ATOM 725 C CA . VAL A 1 96 ? -1.004 2.453 8.195 1 98.69 96 VAL A CA 1
ATOM 726 C C . VAL A 1 96 ? -1.942 3.09 9.219 1 98.69 96 VAL A C 1
ATOM 728 O O . VAL A 1 96 ? -2.273 2.473 10.234 1 98.69 96 VAL A O 1
ATOM 731 N N . PRO A 1 97 ? -2.451 4.305 8.914 1 98.5 97 PRO A N 1
ATOM 732 C CA . PRO A 1 97 ? -3.408 4.836 9.891 1 98.5 97 PRO A CA 1
ATOM 733 C C . PRO A 1 97 ? -4.656 3.967 10.023 1 98.5 97 PRO A C 1
ATOM 735 O O . PRO A 1 97 ? -5.16 3.775 11.133 1 98.5 97 PRO A O 1
ATOM 738 N N . ALA A 1 98 ? -5.109 3.412 8.977 1 97.88 98 ALA A N 1
ATOM 739 C CA . ALA A 1 98 ? -6.312 2.582 8.984 1 97.88 98 ALA A CA 1
ATOM 740 C C . ALA A 1 98 ? -6.121 1.348 9.859 1 97.88 98 ALA A C 1
ATOM 742 O O . ALA A 1 98 ? -7.059 0.89 10.516 1 97.88 98 ALA A O 1
ATOM 743 N N . MET A 1 99 ? -4.988 0.796 9.852 1 98 99 MET A N 1
ATOM 744 C CA . MET A 1 99 ? -4.664 -0.382 10.656 1 98 99 MET A CA 1
ATOM 745 C C . MET A 1 99 ? -4.859 -0.101 12.141 1 98 99 MET A C 1
ATOM 747 O O . MET A 1 99 ? -5.055 -1.025 12.93 1 98 99 MET A O 1
ATOM 751 N N . SER A 1 100 ? -4.762 1.183 12.5 1 97 100 SER A N 1
ATOM 752 C CA . SER A 1 100 ? -4.926 1.581 13.898 1 97 100 SER A CA 1
ATOM 753 C C . SER A 1 100 ? -6.312 2.164 14.141 1 97 100 SER A C 1
ATOM 755 O O . SER A 1 100 ? -6.543 2.814 15.164 1 97 100 SER A O 1
ATOM 757 N N . GLY A 1 101 ? -7.145 1.991 13.164 1 96.56 101 GLY A N 1
ATOM 758 C CA . GLY A 1 101 ? -8.516 2.453 13.312 1 96.56 101 GLY A CA 1
ATOM 759 C C . GLY A 1 101 ? -8.664 3.951 13.141 1 96.56 101 GLY A C 1
ATOM 760 O O . GLY A 1 101 ? -9.664 4.539 13.562 1 96.56 101 GLY A O 1
ATOM 761 N N . ILE A 1 102 ? -7.746 4.605 12.602 1 96.94 102 ILE A N 1
ATOM 762 C CA . ILE A 1 102 ? -7.742 6.055 12.414 1 96.94 102 ILE A CA 1
ATOM 763 C C . ILE A 1 102 ? -8.344 6.402 11.055 1 96.94 102 ILE A C 1
ATOM 765 O O . ILE A 1 102 ? -7.965 5.824 10.031 1 96.94 102 ILE A O 1
ATOM 769 N N . SER A 1 103 ? -9.281 7.289 11.039 1 95.94 103 SER A N 1
ATOM 770 C CA . SER A 1 103 ? -9.844 7.754 9.781 1 95.94 103 SER A CA 1
ATOM 771 C C . SER A 1 103 ? -8.836 8.586 8.992 1 95.94 103 SER A C 1
ATOM 773 O O . SER A 1 103 ? -8.078 9.367 9.578 1 95.94 103 SER A O 1
ATOM 775 N N . VAL A 1 104 ? -8.906 8.422 7.664 1 97.62 104 VAL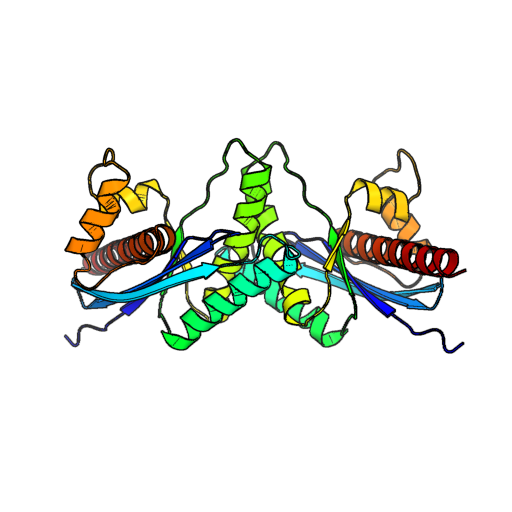 A N 1
ATOM 776 C CA . VAL A 1 104 ? -7.945 9.133 6.824 1 97.62 104 VAL A CA 1
ATOM 777 C C . VAL A 1 104 ? -8.688 10.047 5.852 1 97.62 104 VAL A C 1
ATOM 779 O O . VAL A 1 104 ? -9.469 9.586 5.02 1 97.62 104 VAL A O 1
ATOM 782 N N . ALA A 1 105 ? -8.453 11.297 5.945 1 96.88 105 ALA A N 1
ATOM 783 C CA . ALA A 1 105 ? -8.992 12.273 5 1 96.88 105 ALA A CA 1
ATOM 784 C C . ALA A 1 105 ? -8.008 12.531 3.863 1 96.88 105 ALA A C 1
ATOM 786 O O . ALA A 1 105 ? -6.805 12.32 4.012 1 96.88 105 ALA A O 1
ATOM 787 N N . GLU A 1 106 ? -8.562 12.922 2.799 1 96.12 106 GLU A N 1
ATOM 788 C CA . GLU A 1 106 ? -7.738 13.234 1.633 1 96.12 106 GLU A CA 1
ATOM 789 C C . GLU A 1 106 ? -7.98 14.664 1.154 1 96.12 106 GLU A C 1
ATOM 791 O O . GLU A 1 106 ? -9.125 15.117 1.084 1 96.12 106 GLU A O 1
ATOM 796 N N . TYR A 1 107 ? -6.891 15.336 0.83 1 95.25 107 TYR A N 1
ATOM 797 C CA . TYR A 1 107 ? -7.012 16.703 0.351 1 95.25 107 TYR A CA 1
ATOM 798 C C . TYR A 1 107 ? -6.23 16.906 -0.941 1 95.25 107 TYR A C 1
ATOM 800 O O . TYR A 1 107 ? -5.09 16.453 -1.061 1 95.25 107 TYR A O 1
ATOM 808 N N . ALA A 1 108 ? -6.809 17.625 -1.879 1 93.31 108 ALA A N 1
ATOM 809 C CA . ALA A 1 108 ? -6.125 18 -3.113 1 93.31 108 ALA A CA 1
ATOM 810 C C . ALA A 1 108 ? -4.98 18.969 -2.832 1 93.31 108 ALA A C 1
ATOM 812 O O . ALA A 1 108 ? -5.102 19.859 -1.98 1 93.31 108 ALA A O 1
ATOM 813 N N . PRO A 1 109 ? -3.957 18.875 -3.641 1 89.75 109 PRO A N 1
ATOM 814 C CA . PRO A 1 109 ? -2.809 19.766 -3.449 1 89.75 109 PRO A CA 1
ATOM 815 C C . PRO A 1 109 ? -3.195 21.25 -3.477 1 89.75 109 PRO A C 1
ATOM 817 O O . PRO A 1 109 ? -2.703 22.031 -2.664 1 89.75 109 PRO A O 1
ATOM 820 N N . ASN A 1 110 ? -4.039 21.594 -4.398 1 88.5 110 ASN A N 1
ATOM 821 C CA . ASN A 1 110 ? -4.469 22.984 -4.508 1 88.5 110 ASN A CA 1
ATOM 822 C C . ASN A 1 110 ? -5.191 23.438 -3.244 1 88.5 110 ASN A C 1
ATOM 824 O O . ASN A 1 110 ? -5.043 24.594 -2.826 1 88.5 110 ASN A O 1
ATOM 828 N N . LEU A 1 111 ? -5.965 22.562 -2.695 1 91.06 111 LEU A N 1
ATOM 829 C CA . LEU A 1 111 ? -6.684 22.891 -1.47 1 91.06 111 LEU A CA 1
ATOM 830 C C . LEU A 1 111 ? -5.715 23.078 -0.304 1 91.06 111 LEU A C 1
ATOM 832 O O . LEU A 1 111 ? -5.891 23.969 0.52 1 91.06 111 LEU A O 1
ATOM 836 N N . VAL A 1 112 ? -4.738 22.25 -0.22 1 92.75 112 VAL A N 1
ATOM 837 C CA . VAL A 1 112 ? -3.715 22.359 0.813 1 92.75 112 VAL A CA 1
ATOM 838 C C . VAL A 1 112 ? -3.018 23.719 0.702 1 92.75 112 VAL A C 1
ATOM 840 O O . VAL A 1 112 ? -2.898 24.438 1.691 1 92.75 112 VAL A O 1
ATOM 843 N N . LYS A 1 113 ? -2.627 24 -0.484 1 89.69 113 LYS A N 1
ATOM 844 C CA . LYS A 1 113 ? -1.944 25.266 -0.721 1 89.69 113 LYS A CA 1
ATOM 845 C C . LYS A 1 113 ? -2.84 26.453 -0.355 1 89.69 113 LYS A C 1
ATOM 847 O O . LYS A 1 113 ? -2.404 27.375 0.337 1 89.69 113 LYS A O 1
ATOM 852 N N . LYS A 1 114 ? -4.031 26.422 -0.789 1 89.94 114 LYS A N 1
ATOM 853 C CA . LYS A 1 114 ? -4.98 27.484 -0.506 1 89.94 114 LYS A CA 1
ATOM 854 C C . LYS A 1 114 ? -5.207 27.641 0.995 1 89.94 114 LYS A C 1
ATOM 856 O O . LYS A 1 114 ? -5.301 28.766 1.505 1 89.94 114 LYS A O 1
ATOM 861 N N . THR A 1 115 ? -5.336 26.562 1.662 1 90 115 THR A N 1
ATOM 862 C CA . THR A 1 115 ? -5.621 26.562 3.092 1 90 115 THR A CA 1
ATOM 863 C C . THR A 1 115 ? -4.445 27.141 3.877 1 90 115 THR A C 1
ATOM 865 O O . THR A 1 115 ? -4.641 27.906 4.82 1 90 115 THR A O 1
ATOM 868 N N . VAL A 1 116 ? -3.295 26.812 3.551 1 90.38 116 VAL A N 1
ATOM 869 C CA . VAL A 1 116 ? -2.111 27.172 4.32 1 90.38 116 VAL A CA 1
ATOM 870 C C . VAL A 1 116 ? -1.627 28.562 3.9 1 90.38 116 VAL A C 1
ATOM 872 O O . VAL A 1 116 ? -1.283 29.391 4.746 1 90.38 116 VAL A O 1
ATOM 875 N N . VAL A 1 117 ? -1.515 28.812 2.631 1 85.44 117 VAL A N 1
ATOM 876 C CA . VAL A 1 117 ? -0.904 30.047 2.146 1 85.44 117 VAL A CA 1
ATOM 877 C C . VAL A 1 117 ? -1.991 31.078 1.811 1 85.44 117 VAL A C 1
ATOM 879 O O . VAL A 1 117 ? -1.719 32.281 1.714 1 85.44 117 VAL A O 1
ATOM 882 N N . GLY A 1 118 ? -3.24 30.719 1.83 1 76.88 118 GLY A N 1
ATOM 883 C CA . GLY A 1 118 ? -4.273 31.594 1.28 1 76.88 118 GLY A CA 1
ATOM 884 C C . GLY A 1 118 ? -4.266 31.641 -0.236 1 76.88 118 GLY A C 1
ATOM 885 O O . GLY A 1 118 ? -3.74 30.734 -0.889 1 76.88 118 GLY A O 1
ATOM 886 N N . ALA A 1 119 ? -4.52 32.75 -0.935 1 62.94 119 ALA A N 1
ATOM 887 C CA . ALA A 1 119 ? -4.695 32.844 -2.381 1 62.94 119 ALA A CA 1
ATOM 888 C C . ALA A 1 119 ? -3.486 32.281 -3.121 1 62.94 119 ALA A C 1
ATOM 890 O O . ALA A 1 119 ? -2.387 32.219 -2.57 1 62.94 119 ALA A O 1
ATOM 891 N N . GLY A 1 120 ? -3.67 31.375 -4.211 1 54.03 120 GLY A N 1
ATOM 892 C CA . GLY A 1 120 ? -3.105 30.406 -5.129 1 54.03 120 GLY A CA 1
ATOM 893 C C . GLY A 1 120 ? -1.663 30.703 -5.496 1 54.03 120 GLY A C 1
ATOM 894 O O . GLY A 1 120 ? -0.98 29.844 -6.07 1 54.03 120 GLY A O 1
ATOM 895 N N . HIS A 1 121 ? -1.275 31.922 -5.871 1 54.53 121 HIS A N 1
ATOM 896 C CA . HIS A 1 121 ? -0.048 32.031 -6.648 1 54.53 121 HIS A CA 1
ATOM 897 C C . HIS A 1 121 ? 1.18 32.031 -5.746 1 54.53 121 HIS A C 1
ATOM 899 O O . HIS A 1 121 ? 2.188 32.688 -6.066 1 54.53 121 HIS A O 1
ATOM 905 N N . ALA A 1 122 ? 1.073 31.422 -4.664 1 53.38 122 ALA A N 1
ATOM 906 C CA . ALA A 1 122 ? 2.271 31.703 -3.873 1 53.38 122 ALA A CA 1
ATOM 907 C C . ALA A 1 122 ? 3.398 30.734 -4.238 1 53.38 122 ALA A C 1
ATOM 909 O O . ALA A 1 122 ? 3.145 29.625 -4.699 1 53.38 122 ALA A O 1
ATOM 910 N N . ASP A 1 123 ? 4.637 31.188 -4.398 1 59.06 123 ASP A N 1
ATOM 911 C CA . ASP A 1 123 ? 5.926 30.531 -4.609 1 59.06 123 ASP A CA 1
ATOM 912 C C . ASP A 1 123 ? 6.156 29.438 -3.576 1 59.06 123 ASP A C 1
ATOM 914 O O . ASP A 1 123 ? 5.508 29.422 -2.527 1 59.06 123 ASP A O 1
ATOM 918 N N . LYS A 1 124 ? 6.668 28.25 -4.012 1 57.41 124 LYS A N 1
ATOM 919 C CA . LYS A 1 124 ? 7.031 27.141 -3.146 1 57.41 124 LYS A CA 1
ATOM 920 C C . LYS A 1 124 ? 7.539 27.625 -1.796 1 57.41 124 LYS A C 1
ATOM 922 O O . LYS A 1 124 ? 7.246 27.031 -0.758 1 57.41 124 LYS A O 1
ATOM 927 N N . ASN A 1 125 ? 8.055 28.844 -1.669 1 70.12 125 ASN A N 1
ATOM 928 C CA . ASN A 1 125 ? 8.648 29.391 -0.458 1 70.12 125 ASN A CA 1
ATOM 929 C C . ASN A 1 125 ? 7.578 29.906 0.505 1 70.12 125 ASN A C 1
ATOM 931 O O . ASN A 1 125 ? 7.824 30.016 1.706 1 70.12 125 ASN A O 1
ATOM 935 N N . GLN A 1 126 ? 6.395 29.812 0.071 1 81.12 126 GLN A N 1
ATOM 936 C CA . GLN A 1 126 ? 5.352 30.438 0.875 1 81.12 126 GLN A CA 1
ATOM 937 C C . GLN A 1 126 ? 4.82 29.469 1.935 1 81.12 126 GLN A C 1
ATOM 939 O O . GLN A 1 126 ? 4.492 29.891 3.047 1 81.12 126 GLN A O 1
ATOM 944 N N . ILE A 1 127 ? 4.855 28.141 1.636 1 82.94 127 ILE A N 1
ATOM 945 C CA . ILE A 1 127 ? 4.383 27.141 2.596 1 82.94 127 ILE A CA 1
ATOM 946 C C . ILE A 1 127 ? 5.289 27.141 3.822 1 82.94 127 ILE A C 1
ATOM 948 O O . ILE A 1 127 ? 4.809 27.125 4.957 1 82.94 127 ILE A O 1
ATOM 952 N N . GLN A 1 128 ? 6.5 27.219 3.57 1 85.88 128 GLN A N 1
ATOM 953 C CA . GLN A 1 128 ? 7.461 27.219 4.668 1 85.88 128 GLN A CA 1
ATOM 954 C C . GLN A 1 128 ? 7.281 28.438 5.562 1 85.88 128 GLN A C 1
ATOM 956 O O . GLN A 1 128 ? 7.348 28.344 6.789 1 85.88 128 GLN A O 1
ATOM 961 N N . VAL A 1 129 ? 7.086 29.578 4.906 1 86.12 129 VAL A N 1
ATOM 962 C CA . VAL A 1 129 ? 6.891 30.812 5.645 1 86.12 129 VAL A CA 1
ATOM 963 C C . VAL A 1 129 ? 5.621 30.719 6.492 1 86.12 129 VAL A C 1
ATOM 965 O O . VAL A 1 129 ? 5.625 31.094 7.672 1 86.12 129 VAL A O 1
ATOM 968 N N . MET A 1 130 ? 4.598 30.172 5.938 1 89.81 130 MET A N 1
ATOM 969 C CA . MET A 1 130 ? 3.32 30.062 6.637 1 89.81 130 MET A CA 1
ATOM 970 C C . MET A 1 130 ? 3.41 29.078 7.789 1 89.81 130 MET A C 1
ATOM 972 O O . MET A 1 130 ? 2.801 29.281 8.844 1 89.81 130 MET A O 1
ATOM 976 N N . LEU A 1 131 ? 4.195 28 7.574 1 91.62 131 LEU A N 1
ATOM 977 C CA . LEU A 1 131 ? 4.355 27.016 8.633 1 91.62 131 LEU A CA 1
ATOM 978 C C . LEU A 1 131 ? 5.008 27.641 9.867 1 91.62 131 LEU A C 1
ATOM 980 O O . LEU A 1 131 ? 4.648 27.312 11 1 91.62 131 LEU A O 1
ATOM 984 N N . LYS A 1 132 ? 5.938 28.562 9.609 1 90.88 132 LYS A N 1
ATOM 985 C CA . LYS A 1 132 ? 6.609 29.234 10.719 1 90.88 132 LYS A CA 1
ATOM 986 C C . LYS A 1 132 ? 5.629 30.094 11.516 1 90.88 132 LYS A C 1
ATOM 988 O O . LYS A 1 132 ? 5.77 30.234 12.734 1 90.88 132 LYS A O 1
ATOM 993 N N . ILE A 1 133 ? 4.684 30.609 10.875 1 92.38 133 ILE A N 1
ATOM 994 C CA . ILE A 1 133 ? 3.689 31.469 11.516 1 92.38 133 ILE A CA 1
ATOM 995 C C . ILE A 1 133 ? 2.646 30.609 12.227 1 92.38 133 ILE A C 1
ATOM 997 O O . ILE A 1 133 ? 2.309 30.859 13.383 1 92.38 133 ILE A O 1
ATOM 1001 N N . LEU A 1 134 ? 2.154 29.594 11.602 1 92.88 134 LEU A N 1
ATOM 1002 C CA . LEU A 1 134 ? 1.051 28.781 12.094 1 92.88 134 LEU A CA 1
ATOM 1003 C C . LEU A 1 134 ? 1.531 27.797 13.164 1 92.88 134 LEU A C 1
ATOM 1005 O O . LEU A 1 134 ? 0.769 27.438 14.062 1 92.88 134 LEU A O 1
ATOM 1009 N N . LEU A 1 135 ? 2.734 27.375 12.984 1 96.06 135 LEU A N 1
ATOM 1010 C CA . LEU A 1 135 ? 3.379 26.453 13.914 1 96.06 135 LEU A CA 1
ATOM 1011 C C . LEU A 1 135 ? 4.77 26.953 14.297 1 96.06 135 LEU A C 1
ATOM 1013 O O . LEU A 1 135 ? 5.777 26.375 13.891 1 96.06 135 LEU A O 1
ATOM 1017 N N . PRO A 1 136 ? 4.867 27.922 15.164 1 93.88 136 PRO A N 1
ATOM 1018 C CA . PRO A 1 136 ? 6.121 28.625 15.438 1 93.88 136 PRO A CA 1
ATOM 1019 C C . PRO A 1 136 ? 7.223 27.703 15.953 1 93.88 136 PRO A C 1
ATOM 1021 O O . PRO A 1 136 ? 8.406 27.984 15.758 1 93.88 136 PRO A O 1
ATOM 1024 N N . LYS A 1 137 ? 6.84 26.578 16.562 1 95.12 137 LYS A N 1
ATOM 1025 C CA . LYS A 1 137 ? 7.855 25.688 17.109 1 95.12 137 LYS A CA 1
ATOM 1026 C C . LYS A 1 137 ? 8.305 24.656 16.078 1 95.12 137 LYS A C 1
ATOM 1028 O O . LYS A 1 137 ? 9.211 23.859 16.344 1 95.12 137 LYS A O 1
ATOM 1033 N N . ALA A 1 138 ? 7.703 24.703 14.922 1 94.56 138 ALA A N 1
ATOM 1034 C CA . ALA A 1 138 ? 8.016 23.703 13.906 1 94.56 138 ALA A CA 1
ATOM 1035 C C . ALA A 1 138 ? 9.297 24.062 13.164 1 94.56 138 ALA A C 1
ATOM 1037 O O . ALA A 1 138 ? 9.523 25.234 12.836 1 94.56 138 ALA A O 1
ATOM 1038 N N . ALA A 1 139 ? 10.203 23.094 12.938 1 93.19 139 ALA A N 1
ATOM 1039 C CA . ALA A 1 139 ? 11.398 23.188 12.109 1 93.19 139 ALA A CA 1
ATOM 1040 C C . ALA A 1 139 ? 11.57 21.938 11.258 1 93.19 139 ALA A C 1
ATOM 1042 O O . ALA A 1 139 ? 12.469 21.125 11.516 1 93.19 139 ALA A O 1
ATOM 1043 N N . PRO A 1 140 ? 10.734 21.797 10.281 1 93.88 140 PRO A N 1
ATOM 1044 C CA . PRO A 1 140 ? 10.812 20.578 9.484 1 93.88 140 PRO A CA 1
ATOM 1045 C C . PRO A 1 140 ? 12.172 20.391 8.82 1 93.88 140 PRO A C 1
ATOM 1047 O O . PRO A 1 140 ? 12.664 21.297 8.141 1 93.88 140 PRO A O 1
ATOM 1050 N N . PRO A 1 141 ? 12.734 19.234 9 1 92.62 141 PRO A N 1
ATOM 1051 C CA . PRO A 1 141 ? 14.078 18.984 8.469 1 92.62 141 PRO A CA 1
ATOM 1052 C C . PRO A 1 141 ? 14.086 18.828 6.949 1 92.62 141 PRO A C 1
ATOM 1054 O O . PRO A 1 141 ? 15.141 18.953 6.32 1 92.62 141 PRO A O 1
ATOM 1057 N N . THR A 1 142 ? 12.992 18.438 6.34 1 92.62 142 THR A N 1
ATOM 1058 C CA . THR A 1 142 ? 12.883 18.203 4.906 1 92.62 142 THR A CA 1
ATOM 1059 C C . THR A 1 142 ? 11.625 18.844 4.34 1 92.62 142 THR A C 1
ATOM 1061 O O . THR A 1 142 ? 10.664 19.078 5.07 1 92.62 142 THR A O 1
ATOM 1064 N N . PRO A 1 143 ? 11.672 19.094 3.025 1 92.25 143 PRO A N 1
ATOM 1065 C CA . PRO A 1 143 ? 10.461 19.609 2.389 1 92.25 143 PRO A CA 1
ATOM 1066 C C . PRO A 1 143 ? 9.266 18.672 2.52 1 92.25 143 PRO A C 1
ATOM 1068 O O . PRO A 1 143 ? 8.125 19.125 2.646 1 92.25 143 PRO A O 1
ATOM 1071 N N . ASP A 1 144 ? 9.5 17.375 2.539 1 94 144 ASP A N 1
ATOM 1072 C CA . ASP A 1 144 ? 8.438 16.375 2.67 1 94 144 ASP A CA 1
ATOM 1073 C C . ASP A 1 144 ? 7.746 16.484 4.027 1 94 144 ASP A C 1
ATOM 1075 O O . ASP A 1 144 ? 6.52 16.375 4.113 1 94 144 ASP A O 1
ATOM 1079 N N . ALA A 1 145 ? 8.555 16.703 4.996 1 96.75 145 ALA A N 1
ATOM 1080 C CA . ALA A 1 145 ? 7.992 16.906 6.332 1 96.75 145 ALA A CA 1
ATOM 1081 C C . ALA A 1 145 ? 7.148 18.172 6.387 1 96.75 145 ALA A C 1
ATOM 1083 O O . ALA A 1 145 ? 6.082 18.203 7.008 1 96.75 145 ALA A O 1
ATOM 1084 N N . ALA A 1 146 ? 7.66 19.219 5.734 1 95.06 146 ALA A N 1
ATOM 1085 C CA . ALA A 1 146 ? 6.922 20.469 5.684 1 95.06 146 ALA A CA 1
ATOM 1086 C C . ALA A 1 146 ? 5.574 20.297 4.996 1 95.06 146 ALA A C 1
ATOM 1088 O O . ALA A 1 146 ? 4.551 20.781 5.488 1 95.06 146 ALA A O 1
ATOM 1089 N N . ASP A 1 147 ? 5.602 19.594 3.922 1 94.5 147 ASP A N 1
ATOM 1090 C CA . ASP A 1 147 ? 4.371 19.328 3.186 1 94.5 147 ASP A CA 1
ATOM 1091 C C . ASP A 1 147 ? 3.387 18.516 4.039 1 94.5 147 ASP A C 1
ATOM 1093 O O . ASP A 1 147 ? 2.182 18.781 4.012 1 94.5 147 ASP A O 1
ATOM 1097 N N . ALA A 1 148 ? 3.904 17.594 4.77 1 97.62 148 ALA A N 1
ATOM 1098 C CA . ALA A 1 148 ? 3.061 16.781 5.645 1 97.62 148 ALA A CA 1
ATOM 1099 C C . ALA A 1 148 ? 2.396 17.641 6.715 1 97.62 148 ALA A C 1
ATOM 1101 O O . ALA A 1 148 ? 1.216 17.469 7.023 1 97.62 148 ALA A O 1
ATOM 1102 N N . LEU A 1 149 ? 3.162 18.578 7.273 1 97.75 149 LEU A N 1
ATOM 1103 C CA . LEU A 1 149 ? 2.59 19.5 8.25 1 97.75 149 LEU A CA 1
ATOM 1104 C C . LEU A 1 149 ? 1.486 20.344 7.621 1 97.75 149 LEU A C 1
ATOM 1106 O O . LEU A 1 149 ? 0.447 20.578 8.242 1 97.75 149 LEU A O 1
ATOM 1110 N N . ALA A 1 150 ? 1.722 20.766 6.406 1 96.5 150 ALA A N 1
ATOM 1111 C CA . ALA A 1 150 ? 0.718 21.547 5.688 1 96.5 150 ALA A CA 1
ATOM 1112 C C . ALA A 1 150 ? -0.575 20.75 5.52 1 96.5 150 ALA A C 1
ATOM 1114 O O . ALA A 1 150 ? -1.67 21.312 5.652 1 96.5 150 ALA A O 1
ATOM 1115 N N . ILE A 1 151 ? -0.44 19.531 5.258 1 97.62 151 ILE A N 1
ATOM 1116 C CA . ILE A 1 151 ? -1.597 18.656 5.098 1 97.62 151 ILE A CA 1
ATOM 1117 C C . ILE A 1 151 ? -2.348 18.531 6.422 1 97.62 151 ILE A C 1
ATOM 1119 O O . ILE A 1 151 ? -3.578 18.609 6.449 1 97.62 151 ILE A O 1
ATOM 1123 N N . ALA A 1 152 ? -1.613 18.344 7.508 1 98.19 152 ALA A N 1
ATOM 1124 C CA . ALA A 1 152 ? -2.221 18.266 8.836 1 98.19 152 ALA A CA 1
ATOM 1125 C C . ALA A 1 152 ? -2.984 19.547 9.164 1 98.19 152 ALA A C 1
ATOM 1127 O O . ALA A 1 152 ? -4.098 19.5 9.688 1 98.19 152 ALA A O 1
ATOM 1128 N N . ILE A 1 153 ? -2.424 20.656 8.836 1 96.75 153 ILE A N 1
ATOM 1129 C CA . ILE A 1 153 ? -3.047 21.953 9.07 1 96.75 153 ILE A CA 1
ATOM 1130 C C . ILE A 1 153 ? -4.336 22.062 8.258 1 96.75 153 ILE A C 1
ATOM 1132 O O . ILE A 1 153 ? -5.359 22.531 8.766 1 96.75 153 ILE A O 1
ATOM 1136 N N . THR A 1 154 ? -4.246 21.656 7.02 1 96.38 154 THR A N 1
ATOM 1137 C CA . THR A 1 154 ? -5.422 21.688 6.152 1 96.38 154 THR A CA 1
ATOM 1138 C C . THR A 1 154 ? -6.562 20.875 6.766 1 96.38 154 THR A C 1
ATOM 1140 O O . THR A 1 154 ? -7.707 21.344 6.801 1 96.38 154 THR A O 1
ATOM 1143 N N . HIS A 1 155 ? -6.246 19.719 7.242 1 97.25 155 HIS A N 1
ATOM 1144 C CA . HIS A 1 155 ? -7.254 18.875 7.887 1 97.25 155 HIS A CA 1
ATOM 1145 C C . HIS A 1 155 ? -7.84 19.562 9.109 1 97.25 155 HIS A C 1
ATOM 1147 O O . HIS A 1 155 ? -9.055 19.531 9.328 1 97.25 155 HIS 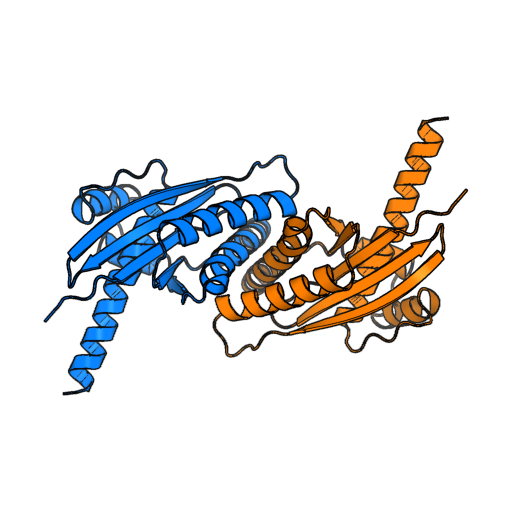A O 1
ATOM 1153 N N . ALA A 1 156 ? -7.008 20.188 9.906 1 95.75 156 ALA A N 1
ATOM 1154 C CA . ALA A 1 156 ? -7.449 20.891 11.102 1 95.75 156 ALA A CA 1
ATOM 1155 C C . ALA A 1 156 ? -8.469 21.969 10.758 1 95.75 156 ALA A C 1
ATOM 1157 O O . ALA A 1 156 ? -9.492 22.109 11.438 1 95.75 156 ALA A O 1
ATOM 1158 N N . HIS A 1 157 ? -8.227 22.688 9.688 1 92.62 157 HIS A N 1
ATOM 1159 C CA . HIS A 1 157 ? -9.094 23.781 9.266 1 92.62 157 HIS A CA 1
ATOM 1160 C C . HIS A 1 157 ? -10.43 23.25 8.758 1 92.62 157 HIS A C 1
ATOM 1162 O O . HIS A 1 157 ? -11.484 23.844 9.016 1 92.62 157 HIS A O 1
ATOM 1168 N N . HIS A 1 158 ? -10.391 22.188 8.07 1 90.62 158 HIS A N 1
ATOM 1169 C CA . HIS A 1 158 ? -11.602 21.641 7.469 1 90.62 158 HIS A CA 1
ATOM 1170 C C . HIS A 1 158 ? -12.461 20.922 8.516 1 90.62 158 HIS A C 1
ATOM 1172 O O . HIS A 1 158 ? -13.688 20.891 8.398 1 90.62 158 HIS A O 1
ATOM 1178 N N . ARG A 1 159 ? -11.867 20.328 9.445 1 84.44 159 ARG A N 1
ATOM 1179 C CA . ARG A 1 159 ? -12.609 19.734 10.555 1 84.44 159 ARG A CA 1
ATOM 1180 C C . ARG A 1 159 ? -13.398 20.797 11.312 1 84.44 159 ARG A C 1
ATOM 1182 O O . ARG A 1 159 ? -14.539 20.562 11.711 1 84.44 159 ARG A O 1
ATOM 1189 N N . GLN A 1 160 ? -12.766 21.875 11.57 1 74.19 160 GLN A N 1
ATOM 1190 C CA . GLN A 1 160 ? -13.391 22.984 12.289 1 74.19 160 GLN A CA 1
ATOM 1191 C C . GLN A 1 160 ? -14.602 23.516 11.523 1 74.19 160 GLN A C 1
ATOM 1193 O O . GLN A 1 160 ? -15.641 23.812 12.117 1 74.19 160 GLN A O 1
ATOM 1198 N N . SER A 1 161 ? -14.375 23.594 10.188 1 72.62 161 SER A N 1
ATOM 1199 C CA . SER A 1 161 ? -15.469 24.062 9.352 1 72.62 161 SER A CA 1
ATOM 1200 C C . SER A 1 161 ? -16.656 23.109 9.391 1 72.62 161 SER A C 1
ATOM 1202 O O . SER A 1 161 ? -17.812 23.547 9.445 1 72.62 161 SER A O 1
ATOM 1204 N N . ALA A 1 162 ? -16.312 21.844 9.438 1 69.38 162 ALA A N 1
ATOM 1205 C CA . ALA A 1 162 ? -17.375 20.828 9.484 1 69.38 162 ALA A CA 1
ATOM 1206 C C . ALA A 1 162 ? -18.109 20.875 10.812 1 69.38 162 ALA A C 1
ATOM 1208 O O . ALA A 1 162 ? -19.344 20.719 10.859 1 69.38 162 ALA A O 1
ATOM 1209 N N . MET A 1 163 ? -17.328 21.109 11.922 1 63.81 163 MET A N 1
ATOM 1210 C CA . MET A 1 163 ? -17.938 21.188 13.25 1 63.81 163 MET A CA 1
ATOM 1211 C C . MET A 1 163 ? -18.828 22.422 13.375 1 63.81 163 MET A C 1
ATOM 1213 O O . MET A 1 163 ? -19.906 22.344 13.953 1 63.81 163 MET A O 1
ATOM 1217 N N . LEU A 1 164 ? -18.375 23.484 12.703 1 61.47 164 LEU A N 1
ATOM 1218 C CA . LEU A 1 164 ? -19.141 24.719 12.742 1 61.47 164 LEU A CA 1
ATOM 1219 C C . LEU A 1 164 ? -20.422 24.578 11.93 1 61.47 164 LEU A C 1
ATOM 1221 O O . LEU A 1 164 ? -21.484 25.047 12.352 1 61.47 164 LEU A O 1
ATOM 1225 N N . LEU A 1 165 ? -20.266 23.938 10.797 1 58.38 165 LEU A N 1
ATOM 1226 C CA . LEU A 1 165 ? -21.438 23.719 9.961 1 58.38 165 LEU A CA 1
ATOM 1227 C C . LEU A 1 165 ? -22.453 22.812 10.656 1 58.38 165 LEU A C 1
ATOM 1229 O O . LEU A 1 165 ? -23.656 23.062 10.586 1 58.38 165 LEU A O 1
ATOM 1233 N N . ARG A 1 166 ? -21.953 21.859 11.359 1 60.25 166 ARG A N 1
ATOM 1234 C CA . ARG A 1 166 ? -22.844 20.969 12.078 1 60.25 166 ARG A CA 1
ATOM 1235 C C . ARG A 1 166 ? -23.547 21.688 13.219 1 60.25 166 ARG A C 1
ATOM 1237 O O . ARG A 1 166 ? -24.734 21.453 13.477 1 60.25 166 ARG A O 1
ATOM 1244 N N . LYS A 1 167 ? -22.875 22.672 13.836 1 62.03 167 LYS A N 1
ATOM 1245 C CA . LYS A 1 167 ? -23.422 23.453 14.93 1 62.03 167 LYS A CA 1
ATOM 1246 C C . LYS A 1 167 ? -24.484 24.438 14.422 1 62.03 167 LYS A C 1
ATOM 1248 O O . LYS A 1 167 ? -25.531 24.609 15.055 1 62.03 167 LYS A O 1
ATOM 1253 N N . VAL A 1 168 ? -24.25 24.953 13.297 1 62.91 168 VAL A N 1
ATOM 1254 C CA . VAL A 1 168 ? -25.188 25.906 12.742 1 62.91 168 VAL A CA 1
ATOM 1255 C C . VAL A 1 168 ? -26.422 25.172 12.219 1 62.91 168 VAL A C 1
ATOM 1257 O O . VAL A 1 168 ? -27.547 25.672 12.336 1 62.91 168 VAL A O 1
ATOM 1260 N N . ALA A 1 169 ? -26.203 24.078 11.766 1 67.06 169 ALA A N 1
ATOM 1261 C CA . ALA A 1 169 ? -27.312 23.312 11.234 1 67.06 169 ALA A CA 1
ATOM 1262 C C . ALA A 1 169 ? -28.203 22.781 12.352 1 67.06 169 ALA A C 1
ATOM 1264 O O . ALA A 1 169 ? -29.391 22.531 12.141 1 67.06 169 ALA A O 1
ATOM 1265 N N . ALA A 1 170 ? -27.625 22.672 13.484 1 64.62 170 ALA A N 1
ATOM 1266 C CA . ALA A 1 170 ? -28.375 22.234 14.656 1 64.62 170 ALA A CA 1
ATOM 1267 C C . ALA A 1 170 ? -29.109 23.391 15.32 1 64.62 170 ALA A C 1
ATOM 1269 O O . ALA A 1 170 ? -29.938 23.188 16.219 1 64.62 170 ALA A O 1
ATOM 1270 N N . LEU A 1 171 ? -28.859 24.438 14.875 1 54.06 171 LEU A N 1
ATOM 1271 C CA . LEU A 1 171 ? -29.641 25.562 15.375 1 54.06 171 LEU A CA 1
ATOM 1272 C C . LEU A 1 171 ? -30.875 25.797 14.516 1 54.06 171 LEU A C 1
ATOM 1274 O O . LEU A 1 171 ? -31.938 26.141 15.039 1 54.06 171 LEU A O 1
ATOM 1278 N N . MET B 1 1 ? 17.828 -37.812 -1.556 1 38.5 1 MET B N 1
ATOM 1279 C CA . MET B 1 1 ? 17.938 -36.375 -1.495 1 38.5 1 MET B CA 1
ATOM 1280 C C . MET B 1 1 ? 16.625 -35.75 -1.015 1 38.5 1 MET B C 1
ATOM 1282 O O . MET B 1 1 ? 15.586 -35.938 -1.64 1 38.5 1 MET B O 1
ATOM 1286 N N . ILE B 1 2 ? 16.266 -35.625 0.206 1 47.75 2 ILE B N 1
ATOM 1287 C CA . ILE B 1 2 ? 15.023 -35.281 0.872 1 47.75 2 ILE B CA 1
ATOM 1288 C C . ILE B 1 2 ? 14.406 -34.062 0.203 1 47.75 2 ILE B C 1
ATOM 1290 O O . ILE B 1 2 ? 14.992 -32.969 0.234 1 47.75 2 ILE B O 1
ATOM 1294 N N . SER B 1 3 ? 13.789 -34.125 -0.917 1 59.81 3 SER B N 1
ATOM 1295 C CA . SER B 1 3 ? 13.344 -33.094 -1.821 1 59.81 3 SER B CA 1
ATOM 1296 C C . SER B 1 3 ? 12.594 -31.984 -1.069 1 59.81 3 SER B C 1
ATOM 1298 O O . SER B 1 3 ? 11.641 -32.281 -0.338 1 59.81 3 SER B O 1
ATOM 1300 N N . ARG B 1 4 ? 13.281 -30.922 -0.559 1 79.94 4 ARG B N 1
ATOM 1301 C CA . ARG B 1 4 ? 12.75 -29.812 0.245 1 79.94 4 ARG B CA 1
ATOM 1302 C C . ARG B 1 4 ? 11.578 -29.141 -0.458 1 79.94 4 ARG B C 1
ATOM 1304 O O . ARG B 1 4 ? 11.672 -28.797 -1.641 1 79.94 4 ARG B O 1
ATOM 1311 N N . THR B 1 5 ? 10.312 -29.359 0.063 1 91.88 5 THR B N 1
ATOM 1312 C CA . THR B 1 5 ? 9.086 -28.734 -0.411 1 91.88 5 THR B CA 1
ATOM 1313 C C . THR B 1 5 ? 9.125 -27.234 -0.178 1 91.88 5 THR B C 1
ATOM 1315 O O . THR B 1 5 ? 9.453 -26.766 0.92 1 91.88 5 THR B O 1
ATOM 1318 N N . ILE B 1 6 ? 8.969 -26.516 -1.275 1 94.94 6 ILE B N 1
ATOM 1319 C CA . ILE B 1 6 ? 8.922 -25.062 -1.161 1 94.94 6 ILE B CA 1
ATOM 1320 C C . ILE B 1 6 ? 7.496 -24.578 -1.423 1 94.94 6 ILE B C 1
ATOM 1322 O O . ILE B 1 6 ? 6.906 -24.891 -2.459 1 94.94 6 ILE B O 1
ATOM 1326 N N . ARG B 1 7 ? 6.922 -23.891 -0.469 1 98.19 7 ARG B N 1
ATOM 1327 C CA . ARG B 1 7 ? 5.586 -23.328 -0.622 1 98.19 7 ARG B CA 1
ATOM 1328 C C . ARG B 1 7 ? 5.648 -21.891 -1.162 1 98.19 7 ARG B C 1
ATOM 1330 O O . ARG B 1 7 ? 6.375 -21.062 -0.626 1 98.19 7 ARG B O 1
ATOM 1337 N N . ILE B 1 8 ? 4.867 -21.656 -2.242 1 98.31 8 ILE B N 1
ATOM 1338 C CA . ILE B 1 8 ? 4.934 -20.391 -2.969 1 98.31 8 ILE B CA 1
ATOM 1339 C C . ILE B 1 8 ? 3.562 -19.719 -2.961 1 98.31 8 ILE B C 1
ATOM 1341 O O . ILE B 1 8 ? 2.539 -20.375 -3.156 1 98.31 8 ILE B O 1
ATOM 1345 N N . LEU B 1 9 ? 3.6 -18.453 -2.688 1 98.88 9 LEU B N 1
ATOM 1346 C CA . LEU B 1 9 ? 2.395 -17.625 -2.766 1 98.88 9 LEU B CA 1
ATOM 1347 C C . LEU B 1 9 ? 2.414 -16.75 -4.012 1 98.88 9 LEU B C 1
ATOM 1349 O O . LEU 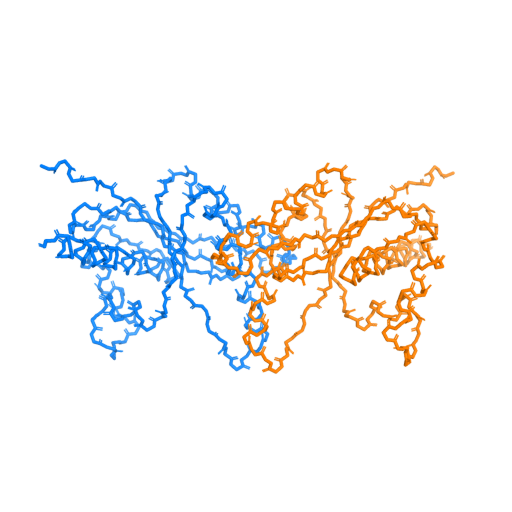B 1 9 ? 3.373 -16.016 -4.238 1 98.88 9 LEU B O 1
ATOM 1353 N N . GLY B 1 10 ? 1.405 -16.875 -4.852 1 98.75 10 GLY B N 1
ATOM 1354 C CA . GLY B 1 10 ? 1.153 -15.93 -5.922 1 98.75 10 GLY B CA 1
ATOM 1355 C C . GLY B 1 10 ? 0.063 -14.93 -5.586 1 98.75 10 GLY B C 1
ATOM 1356 O O . GLY B 1 10 ? -0.943 -15.281 -4.969 1 98.75 10 GLY B O 1
ATOM 1357 N N . ILE B 1 11 ? 0.267 -13.688 -5.977 1 98.69 11 ILE B N 1
ATOM 1358 C CA . ILE B 1 11 ? -0.714 -12.641 -5.707 1 98.69 11 ILE B CA 1
ATOM 1359 C C . ILE B 1 11 ? -1.013 -11.875 -6.992 1 98.69 11 ILE B C 1
ATOM 1361 O O . ILE B 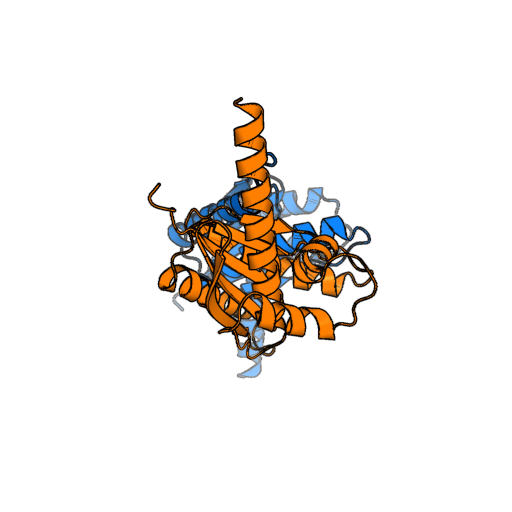1 11 ? -0.095 -11.5 -7.727 1 98.69 11 ILE B O 1
ATOM 1365 N N . ASP B 1 12 ? -2.252 -11.688 -7.309 1 96.94 12 ASP B N 1
ATOM 1366 C CA . ASP B 1 12 ? -2.76 -10.836 -8.375 1 96.94 12 ASP B CA 1
ATOM 1367 C C . ASP B 1 12 ? -3.514 -9.633 -7.809 1 96.94 12 ASP B C 1
ATOM 1369 O O . ASP B 1 12 ? -4.73 -9.695 -7.613 1 96.94 12 ASP B O 1
ATOM 1373 N N . PRO B 1 13 ? -2.822 -8.523 -7.703 1 97.12 13 PRO B N 1
ATOM 1374 C CA . PRO B 1 13 ? -3.385 -7.398 -6.957 1 97.12 13 PRO B CA 1
ATOM 1375 C C . PRO B 1 13 ? -4.488 -6.676 -7.727 1 97.12 13 PRO B C 1
ATOM 1377 O O . PRO B 1 13 ? -4.387 -6.504 -8.945 1 97.12 13 PRO B O 1
ATOM 1380 N N . GLY B 1 14 ? -5.508 -6.27 -6.984 1 94.81 14 GLY B N 1
ATOM 1381 C CA . GLY B 1 14 ? -6.602 -5.41 -7.406 1 94.81 14 GLY B CA 1
ATOM 1382 C C . GLY B 1 14 ? -7.309 -4.73 -6.246 1 94.81 14 GLY B C 1
ATOM 1383 O O . GLY B 1 14 ? -7.434 -5.309 -5.164 1 94.81 14 GLY B O 1
ATOM 1384 N N . LEU B 1 15 ? -7.789 -3.557 -6.539 1 94.56 15 LEU B N 1
ATOM 1385 C CA . LEU B 1 15 ? -8.43 -2.816 -5.457 1 94.56 15 LEU B CA 1
ATOM 1386 C C . LEU B 1 15 ? -9.766 -3.453 -5.078 1 94.56 15 LEU B C 1
ATOM 1388 O O . LEU B 1 15 ? -10.109 -3.523 -3.896 1 94.56 15 LEU B O 1
ATOM 1392 N N . ARG B 1 16 ? -10.453 -3.91 -6.078 1 94.19 16 ARG B N 1
ATOM 1393 C CA . ARG B 1 16 ? -11.75 -4.527 -5.797 1 94.19 16 ARG B CA 1
ATOM 1394 C C . ARG B 1 16 ? -11.578 -5.98 -5.363 1 94.19 16 ARG B C 1
ATOM 1396 O O . ARG B 1 16 ? -12.211 -6.426 -4.402 1 94.19 16 ARG B O 1
ATOM 1403 N N . ARG B 1 17 ? -10.734 -6.637 -6.137 1 96.25 17 ARG B N 1
ATOM 1404 C CA . ARG B 1 17 ? -10.445 -8.047 -5.875 1 96.25 17 ARG B CA 1
ATOM 1405 C C . ARG B 1 17 ? -8.953 -8.328 -6 1 96.25 17 ARG B C 1
ATOM 1407 O O . ARG B 1 17 ? -8.32 -7.938 -6.984 1 96.25 17 ARG B O 1
ATOM 1414 N N . THR B 1 18 ? -8.406 -8.914 -5.008 1 97.81 18 THR B N 1
ATOM 1415 C CA . THR B 1 18 ? -7.035 -9.406 -5.035 1 97.81 18 THR B CA 1
ATOM 1416 C C . THR B 1 18 ? -7.004 -10.93 -4.969 1 97.81 18 THR B C 1
ATOM 1418 O O . THR B 1 18 ? -7.453 -11.523 -3.984 1 97.81 18 THR B O 1
ATOM 1421 N N . GLY B 1 19 ? -6.504 -11.5 -6.039 1 98.06 19 GLY B N 1
ATOM 1422 C CA . GLY B 1 19 ? -6.379 -12.953 -6.066 1 98.06 19 GLY B CA 1
ATOM 1423 C C . GLY B 1 19 ? -5.125 -13.453 -5.367 1 98.06 19 GLY B C 1
ATOM 1424 O O . GLY B 1 19 ? -4.102 -12.766 -5.352 1 98.06 19 GLY B O 1
ATOM 1425 N N . TRP B 1 20 ? -5.219 -14.617 -4.848 1 98.75 20 TRP B N 1
ATOM 1426 C CA . TRP B 1 20 ? -4.074 -15.289 -4.246 1 98.75 20 TRP B CA 1
ATOM 1427 C C . TRP B 1 20 ? -4.117 -16.797 -4.523 1 98.75 20 TRP B C 1
ATOM 1429 O O . TRP B 1 20 ? -5.195 -17.359 -4.715 1 98.75 20 TRP B O 1
ATOM 1439 N N . GLY B 1 21 ? -2.947 -17.375 -4.68 1 98.75 21 GLY B N 1
ATOM 1440 C CA . GLY B 1 21 ? -2.781 -18.812 -4.883 1 98.75 21 GLY B CA 1
ATOM 1441 C C . GLY B 1 21 ? -1.528 -19.359 -4.23 1 98.75 21 GLY B C 1
ATOM 1442 O O . GLY B 1 21 ? -0.475 -18.719 -4.254 1 98.75 21 GLY B O 1
ATOM 1443 N N . VAL B 1 22 ? -1.67 -20.484 -3.562 1 98.81 22 VAL B N 1
ATOM 1444 C CA . VAL B 1 22 ? -0.563 -21.141 -2.867 1 98.81 22 VAL B CA 1
ATOM 1445 C C . VAL B 1 22 ? -0.31 -22.516 -3.475 1 98.81 22 VAL B C 1
ATOM 1447 O O . VAL B 1 22 ? -1.243 -23.297 -3.66 1 98.81 22 VAL B O 1
ATOM 1450 N N . ILE B 1 23 ? 0.888 -22.781 -3.795 1 98.5 23 ILE B N 1
ATOM 1451 C CA . ILE B 1 23 ? 1.266 -24.094 -4.309 1 98.5 23 ILE B CA 1
ATOM 1452 C C . ILE B 1 23 ? 2.51 -24.594 -3.582 1 98.5 23 ILE B C 1
ATOM 1454 O O . ILE B 1 23 ? 3.279 -23.812 -3.035 1 98.5 23 ILE B O 1
ATOM 1458 N N . ASP B 1 24 ? 2.68 -25.875 -3.562 1 98 24 ASP B N 1
ATOM 1459 C CA . ASP B 1 24 ? 3.92 -26.516 -3.131 1 98 24 ASP B CA 1
ATOM 1460 C C . ASP B 1 24 ? 4.723 -27.016 -4.328 1 98 24 ASP B C 1
ATOM 1462 O O . ASP B 1 24 ? 4.152 -27.5 -5.309 1 98 24 ASP B O 1
ATOM 1466 N N . VAL B 1 25 ? 5.996 -26.844 -4.18 1 95.81 25 VAL B N 1
ATOM 1467 C CA . VAL B 1 25 ? 6.91 -27.359 -5.195 1 95.81 25 VAL B CA 1
ATOM 1468 C C . VAL B 1 25 ? 7.801 -28.453 -4.59 1 95.81 25 VAL B C 1
ATOM 1470 O O . VAL B 1 25 ? 8.531 -28.188 -3.627 1 95.81 25 VAL B O 1
ATOM 1473 N N . GLU B 1 26 ? 7.715 -29.609 -5.09 1 93.06 26 GLU B N 1
ATOM 1474 C CA . GLU B 1 26 ? 8.578 -30.734 -4.75 1 93.06 26 GLU B CA 1
ATOM 1475 C C . GLU B 1 26 ? 9.359 -31.219 -5.969 1 93.06 26 GLU B C 1
ATOM 1477 O O . GLU B 1 26 ? 8.836 -32 -6.773 1 93.06 26 GLU B O 1
ATOM 1482 N N . GLY B 1 27 ? 10.648 -30.828 -5.926 1 86.44 27 GLY B N 1
ATOM 1483 C CA . GLY B 1 27 ? 11.336 -31.078 -7.184 1 86.44 27 GLY B CA 1
ATOM 1484 C C . GLY B 1 27 ? 10.672 -30.391 -8.367 1 86.44 27 GLY B C 1
ATOM 1485 O O . GLY B 1 27 ? 10.539 -29.172 -8.391 1 86.44 27 GLY B O 1
ATOM 1486 N N . ASN B 1 28 ? 10.141 -31.203 -9.305 1 85.06 28 ASN B N 1
ATOM 1487 C CA . ASN B 1 28 ? 9.461 -30.641 -10.477 1 85.06 28 ASN B CA 1
ATOM 1488 C C . ASN B 1 28 ? 7.945 -30.766 -10.352 1 85.06 28 ASN B C 1
ATOM 1490 O O . ASN B 1 28 ? 7.215 -30.344 -11.258 1 85.06 28 ASN B O 1
ATOM 1494 N N . ARG B 1 29 ? 7.602 -31.219 -9.312 1 92.06 29 ARG B N 1
ATOM 1495 C CA . ARG B 1 29 ? 6.172 -31.438 -9.102 1 92.06 29 ARG B CA 1
ATOM 1496 C C . ARG B 1 29 ? 5.508 -30.219 -8.469 1 92.06 29 ARG B C 1
ATOM 1498 O O . ARG B 1 29 ? 6.008 -29.688 -7.488 1 92.06 29 ARG B O 1
ATOM 1505 N N . LEU B 1 30 ? 4.426 -29.828 -9.055 1 96 30 LEU B N 1
ATOM 1506 C CA . LEU B 1 30 ? 3.592 -28.75 -8.523 1 96 30 LEU B CA 1
ATOM 1507 C C . LEU B 1 30 ? 2.379 -29.312 -7.793 1 96 30 LEU B C 1
ATOM 1509 O O . LEU B 1 30 ? 1.689 -30.203 -8.312 1 96 30 LEU B O 1
ATOM 1513 N N . ILE B 1 31 ? 2.146 -28.844 -6.629 1 97.44 31 ILE B N 1
ATOM 1514 C CA . ILE B 1 31 ? 1.029 -29.328 -5.82 1 97.44 31 ILE B CA 1
ATOM 1515 C C . ILE B 1 31 ? 0.147 -28.156 -5.406 1 97.44 31 ILE B C 1
ATOM 1517 O O . ILE B 1 31 ? 0.629 -27.188 -4.809 1 97.44 31 ILE B O 1
ATOM 1521 N N . PHE B 1 32 ? -1.102 -28.328 -5.734 1 98.19 32 PHE B N 1
ATOM 1522 C CA . PHE B 1 32 ? -2.062 -27.297 -5.324 1 98.19 32 PHE B CA 1
ATOM 1523 C C . PHE B 1 32 ? -2.277 -27.344 -3.818 1 98.19 32 PHE B C 1
ATOM 1525 O O . PHE B 1 32 ? -2.455 -28.406 -3.236 1 98.19 32 PHE B O 1
ATOM 1532 N N . VAL B 1 33 ? -2.266 -26.172 -3.178 1 98.5 33 VAL B N 1
ATOM 1533 C CA . VAL B 1 33 ? -2.525 -26.078 -1.745 1 98.5 33 VAL B CA 1
ATOM 1534 C C . VAL B 1 33 ? -3.846 -25.344 -1.503 1 98.5 33 VAL B C 1
ATOM 1536 O O . VAL B 1 33 ? -4.754 -25.891 -0.869 1 98.5 33 VAL B O 1
ATOM 1539 N N . ALA B 1 34 ? -3.979 -24.125 -2.004 1 98.69 34 ALA B N 1
ATOM 1540 C CA . ALA B 1 34 ? -5.184 -23.312 -1.825 1 98.69 34 ALA B CA 1
ATOM 1541 C C . ALA B 1 34 ? -5.16 -22.078 -2.732 1 98.69 34 ALA B C 1
ATOM 1543 O O . ALA B 1 34 ? -4.109 -21.719 -3.256 1 98.69 34 ALA B O 1
ATOM 1544 N N . CYS B 1 35 ? -6.348 -21.531 -2.93 1 98.56 35 CYS B N 1
ATOM 1545 C CA . CYS B 1 35 ? -6.438 -20.266 -3.639 1 98.56 35 CYS B CA 1
ATOM 1546 C C . CYS B 1 35 ? -7.73 -19.531 -3.297 1 98.56 35 CYS B C 1
ATOM 1548 O O . CYS B 1 35 ? -8.633 -20.125 -2.697 1 98.56 35 CYS B O 1
ATOM 1550 N N . GLY B 1 36 ? -7.746 -18.281 -3.586 1 98.19 36 GLY B N 1
ATOM 1551 C CA . GLY B 1 36 ? -8.938 -17.5 -3.307 1 98.19 36 GLY B CA 1
ATOM 1552 C C . GLY B 1 36 ? -8.789 -16.031 -3.693 1 98.19 36 GLY B C 1
ATOM 1553 O O . GLY B 1 36 ? -7.906 -15.688 -4.484 1 98.19 36 GLY B O 1
ATOM 1554 N N . THR B 1 37 ? -9.797 -15.258 -3.248 1 98.19 37 THR B N 1
ATOM 1555 C CA . THR B 1 37 ? -9.812 -13.828 -3.514 1 98.19 37 THR B CA 1
ATOM 1556 C C . THR B 1 37 ? -10.141 -13.047 -2.244 1 98.19 37 THR B C 1
ATOM 1558 O O . THR B 1 37 ? -10.969 -13.477 -1.438 1 98.19 37 THR B O 1
ATOM 1561 N N . VAL B 1 38 ? -9.398 -11.984 -2.098 1 97.75 38 VAL B N 1
ATOM 1562 C CA . VAL B 1 38 ? -9.742 -11 -1.077 1 97.75 38 VAL B CA 1
ATOM 1563 C C . VAL B 1 38 ? -10.508 -9.844 -1.714 1 97.75 38 VAL B C 1
ATOM 1565 O O . VAL B 1 38 ? -10.062 -9.266 -2.705 1 97.75 38 VAL B O 1
ATOM 1568 N N . GLU B 1 39 ? -11.578 -9.508 -1.134 1 96.44 39 GLU B N 1
ATOM 1569 C CA . GLU B 1 39 ? -12.414 -8.477 -1.731 1 96.44 39 GLU B CA 1
ATOM 1570 C C . GLU B 1 39 ? -12.547 -7.27 -0.807 1 96.44 39 GLU B C 1
ATOM 1572 O O . GLU B 1 39 ? -12.484 -7.41 0.417 1 96.44 39 GLU B O 1
ATOM 1577 N N . SER B 1 40 ? -12.617 -6.168 -1.364 1 94.81 40 SER B N 1
ATOM 1578 C CA . SER B 1 40 ? -12.938 -4.938 -0.646 1 94.81 40 SER B CA 1
ATOM 1579 C C . SER B 1 40 ? -14.25 -4.34 -1.127 1 94.81 40 SER B C 1
ATOM 1581 O O . SER B 1 40 ? -14.672 -4.578 -2.262 1 94.81 40 SER B O 1
ATOM 1583 N N . ARG B 1 41 ? -14.93 -3.59 -0.197 1 92.31 41 ARG B N 1
ATOM 1584 C CA . ARG B 1 41 ? -16.188 -2.945 -0.54 1 92.31 41 ARG B CA 1
ATOM 1585 C C . ARG B 1 41 ? -15.961 -1.576 -1.168 1 92.31 41 ARG B C 1
ATOM 1587 O O . ARG B 1 41 ? -15.414 -0.679 -0.525 1 92.31 41 ARG B O 1
ATOM 1594 N N . GLU B 1 42 ? -16.516 -1.443 -2.342 1 91.19 42 GLU B N 1
ATOM 1595 C CA . GLU B 1 42 ? -16.281 -0.23 -3.115 1 91.19 42 GLU B CA 1
ATOM 1596 C C . GLU B 1 42 ? -16.875 0.993 -2.424 1 91.19 42 GLU B C 1
ATOM 1598 O O . GLU B 1 42 ? -16.469 2.125 -2.688 1 91.19 42 GLU B O 1
ATOM 1603 N N . SER B 1 43 ? -17.797 0.794 -1.593 1 93.69 43 SER B N 1
ATOM 1604 C CA . SER B 1 43 ? -18.5 1.895 -0.941 1 93.69 43 SER B CA 1
ATOM 1605 C C . SER B 1 43 ? -17.688 2.465 0.214 1 93.69 43 SER B C 1
ATOM 1607 O O . SER B 1 43 ? -18 3.543 0.725 1 93.69 43 SER B O 1
ATOM 1609 N N . LEU B 1 44 ? -16.672 1.817 0.636 1 93.88 44 LEU B N 1
ATOM 1610 C CA . LEU B 1 44 ? -15.867 2.242 1.773 1 93.88 44 LEU B CA 1
ATOM 1611 C C . LEU B 1 44 ? -14.75 3.174 1.325 1 93.88 44 LEU B C 1
ATOM 1613 O O . LEU B 1 44 ? -14.359 3.164 0.156 1 93.88 44 LEU B O 1
ATOM 1617 N N . PRO B 1 45 ? -14.305 3.971 2.295 1 94.81 45 PRO B N 1
ATOM 1618 C CA . PRO B 1 45 ? -13.125 4.793 1.989 1 94.81 45 PRO B CA 1
ATOM 1619 C C . PRO B 1 45 ? -11.922 3.963 1.561 1 94.81 45 PRO B C 1
ATOM 1621 O O . PRO B 1 45 ? -11.773 2.814 1.985 1 94.81 45 PRO B O 1
ATOM 1624 N N . LEU B 1 46 ? -11.07 4.539 0.723 1 95.88 46 LEU B N 1
ATOM 1625 C CA . LEU B 1 46 ? -9.922 3.855 0.143 1 95.88 46 LEU B CA 1
ATOM 1626 C C . LEU B 1 46 ? -9.062 3.215 1.23 1 95.88 46 LEU B C 1
ATOM 1628 O O . LEU B 1 46 ? -8.617 2.072 1.085 1 95.88 46 LEU B O 1
ATOM 1632 N N . SER B 1 47 ? -8.82 3.963 2.293 1 97.31 47 SER B N 1
ATOM 1633 C CA . SER B 1 47 ? -7.98 3.447 3.367 1 97.31 47 SER B CA 1
ATOM 1634 C C . SER B 1 47 ? -8.547 2.154 3.943 1 97.31 47 SER B C 1
ATOM 1636 O O . SER B 1 47 ? -7.797 1.224 4.25 1 97.31 47 SER B O 1
ATOM 1638 N N . GLU B 1 48 ? -9.82 2.061 4.043 1 97.25 48 GLU B N 1
ATOM 1639 C CA . GLU B 1 48 ? -10.477 0.869 4.57 1 97.25 48 GLU B CA 1
ATOM 1640 C C . GLU B 1 48 ? -10.445 -0.272 3.557 1 97.25 48 GLU B C 1
ATOM 1642 O O . GLU B 1 48 ? -10.367 -1.443 3.936 1 97.25 48 GLU B O 1
ATOM 1647 N N . ARG B 1 49 ? -10.602 0.08 2.348 1 97.94 49 ARG B N 1
ATOM 1648 C CA . ARG B 1 49 ? -10.492 -0.929 1.298 1 97.94 49 ARG B CA 1
ATOM 1649 C C . ARG B 1 49 ? -9.102 -1.56 1.288 1 97.94 49 ARG B C 1
ATOM 1651 O O . ARG B 1 49 ? -8.969 -2.781 1.182 1 97.94 49 ARG B O 1
ATOM 1658 N N . LEU B 1 50 ? -8.102 -0.743 1.393 1 98.38 50 LEU B N 1
ATOM 1659 C CA . LEU B 1 50 ? -6.73 -1.231 1.444 1 98.38 50 LEU B CA 1
ATOM 1660 C C . LEU B 1 50 ? -6.504 -2.082 2.689 1 98.38 50 LEU B C 1
ATOM 1662 O O . LEU B 1 50 ? -5.777 -3.076 2.643 1 98.38 50 LEU B O 1
ATOM 1666 N N . LEU B 1 51 ? -7.098 -1.7 3.775 1 98.5 51 LEU B N 1
ATOM 1667 C CA . LEU B 1 51 ? -7.016 -2.469 5.012 1 98.5 51 LEU B CA 1
ATOM 1668 C C . LEU B 1 51 ? -7.617 -3.857 4.832 1 98.5 51 LEU B C 1
ATOM 1670 O O . LEU B 1 51 ? -7.066 -4.848 5.32 1 98.5 51 LEU B O 1
ATOM 1674 N N . ALA B 1 52 ? -8.734 -3.922 4.145 1 98.25 52 ALA B N 1
ATOM 1675 C CA . ALA B 1 52 ? -9.367 -5.211 3.881 1 98.25 52 ALA B CA 1
ATOM 1676 C C . ALA B 1 52 ? -8.438 -6.129 3.094 1 98.25 52 ALA B C 1
ATOM 1678 O O . ALA B 1 52 ? -8.336 -7.32 3.396 1 98.25 52 ALA B O 1
ATOM 1679 N N . ILE B 1 53 ? -7.801 -5.586 2.088 1 98.31 53 ILE B N 1
ATOM 1680 C CA . ILE B 1 53 ? -6.848 -6.352 1.289 1 98.31 53 ILE B CA 1
ATOM 1681 C C . ILE B 1 53 ? -5.688 -6.812 2.168 1 98.31 53 ILE B C 1
ATOM 1683 O O . ILE B 1 53 ? -5.305 -7.984 2.141 1 98.31 53 ILE B O 1
ATOM 1687 N N . HIS B 1 54 ? -5.176 -5.906 2.936 1 98.81 54 HIS B N 1
ATOM 1688 C CA . HIS B 1 54 ? -4.078 -6.199 3.85 1 98.81 54 HIS B CA 1
ATOM 1689 C C . HIS B 1 54 ? -4.445 -7.328 4.809 1 98.81 54 HIS B C 1
ATOM 1691 O O . HIS B 1 54 ? -3.719 -8.32 4.914 1 98.81 54 HIS B O 1
ATOM 1697 N N . GLU B 1 55 ? -5.555 -7.195 5.465 1 98.62 55 GLU B N 1
ATOM 1698 C CA . GLU B 1 55 ? -5.977 -8.188 6.449 1 98.62 55 GLU B CA 1
ATOM 1699 C C . GLU B 1 55 ? -6.195 -9.547 5.797 1 98.62 55 GLU B C 1
ATOM 1701 O O . GLU B 1 55 ? -5.836 -10.578 6.371 1 98.62 55 GLU B O 1
ATOM 1706 N N . GLY B 1 56 ? -6.82 -9.539 4.625 1 98.56 56 GLY B N 1
ATOM 1707 C CA . GLY B 1 56 ? -7.02 -10.781 3.898 1 98.56 56 GLY B CA 1
ATOM 1708 C C . GLY B 1 56 ? -5.723 -11.484 3.545 1 98.56 56 GLY B C 1
ATOM 1709 O O . GLY B 1 56 ? -5.594 -12.695 3.736 1 98.56 56 GLY B O 1
ATOM 1710 N N . LEU B 1 57 ? -4.762 -10.758 3.057 1 98.69 57 LEU B N 1
ATOM 1711 C CA . LEU B 1 57 ? -3.482 -11.344 2.662 1 98.69 57 LEU B CA 1
ATOM 1712 C C . LEU B 1 57 ? -2.688 -11.781 3.885 1 98.69 57 LEU B C 1
ATOM 1714 O O . LEU B 1 57 ? -1.984 -12.797 3.842 1 98.69 57 LEU B O 1
ATOM 1718 N N . VAL B 1 58 ? -2.756 -10.992 4.961 1 98.69 58 VAL B N 1
ATOM 1719 C CA . VAL B 1 58 ? -2.094 -11.375 6.203 1 98.69 58 VAL B CA 1
ATOM 1720 C C . VAL B 1 58 ? -2.627 -12.727 6.68 1 98.69 58 VAL B C 1
ATOM 1722 O O . VAL B 1 58 ? -1.857 -13.578 7.121 1 98.69 58 VAL B O 1
ATOM 1725 N N . ARG B 1 59 ? -3.904 -12.898 6.566 1 98.69 59 ARG B N 1
ATOM 1726 C CA . ARG B 1 59 ? -4.504 -14.18 6.945 1 98.69 59 ARG B CA 1
ATOM 1727 C C . ARG B 1 59 ? -3.963 -15.312 6.082 1 98.69 59 ARG B C 1
ATOM 1729 O O . ARG B 1 59 ? -3.629 -16.375 6.598 1 98.69 59 ARG B O 1
ATOM 1736 N N . VAL B 1 60 ? -3.889 -15.102 4.801 1 98.75 60 VAL B N 1
ATOM 1737 C CA . VAL B 1 60 ? -3.393 -16.109 3.865 1 98.75 60 VAL B CA 1
ATOM 1738 C C . VAL B 1 60 ? -1.958 -16.484 4.227 1 98.75 60 VAL B C 1
ATOM 1740 O O . VAL B 1 60 ? -1.622 -17.656 4.301 1 98.75 60 VAL B O 1
ATOM 1743 N N . VAL B 1 61 ? -1.086 -15.492 4.477 1 98.69 61 VAL B N 1
ATOM 1744 C CA . VAL B 1 61 ? 0.323 -15.711 4.785 1 98.69 61 VAL B CA 1
ATOM 1745 C C . VAL B 1 61 ? 0.452 -16.453 6.117 1 98.69 61 VAL B C 1
ATOM 1747 O O . VAL B 1 61 ? 1.269 -17.359 6.25 1 98.69 61 VAL B O 1
ATOM 1750 N N . SER B 1 62 ? -0.373 -16.031 7.055 1 98.5 62 SER B N 1
ATOM 1751 C CA . SER B 1 62 ? -0.333 -16.641 8.375 1 98.5 62 SER B CA 1
ATOM 1752 C C . SER B 1 62 ? -0.796 -18.094 8.32 1 98.5 62 SER B C 1
ATOM 1754 O O . SER B 1 62 ? -0.228 -18.969 8.992 1 98.5 62 SER B O 1
ATOM 1756 N N . GLU B 1 63 ? -1.766 -18.359 7.547 1 98.5 63 GLU B N 1
ATOM 1757 C CA . GLU B 1 63 ? -2.375 -19.688 7.473 1 98.5 63 GLU B CA 1
ATOM 1758 C C . GLU B 1 63 ? -1.479 -20.672 6.715 1 98.5 63 GLU B C 1
ATOM 1760 O O . GLU B 1 63 ? -1.359 -21.828 7.102 1 98.5 63 GLU B O 1
ATOM 1765 N N . HIS B 1 64 ? -0.856 -20.203 5.629 1 98.62 64 HIS B N 1
ATOM 1766 C CA . HIS B 1 64 ? -0.182 -21.141 4.738 1 98.62 64 HIS B CA 1
ATOM 1767 C C . HIS B 1 64 ? 1.333 -21.062 4.883 1 98.62 64 HIS B C 1
ATOM 1769 O O . HIS B 1 64 ? 2.061 -21.938 4.43 1 98.62 64 HIS B O 1
ATOM 1775 N N . ARG B 1 65 ? 1.822 -19.953 5.441 1 98.06 65 ARG B N 1
ATOM 1776 C CA . ARG B 1 65 ? 3.232 -19.734 5.758 1 98.06 65 ARG B CA 1
ATOM 1777 C C . ARG B 1 65 ? 4.113 -20.016 4.543 1 98.06 65 ARG B C 1
ATOM 1779 O O . ARG B 1 65 ? 5.055 -20.812 4.625 1 98.06 65 ARG B O 1
ATOM 1786 N N . PRO B 1 66 ? 3.852 -19.359 3.441 1 98.56 66 PRO B N 1
ATOM 1787 C CA . PRO B 1 66 ? 4.715 -19.562 2.273 1 98.56 66 PRO B CA 1
ATOM 1788 C C . PRO B 1 66 ? 6.16 -19.156 2.531 1 98.56 66 PRO B C 1
ATOM 1790 O O . PRO B 1 66 ? 6.422 -18.297 3.389 1 98.56 66 PRO B O 1
ATOM 1793 N N . LEU B 1 67 ? 7.051 -19.719 1.808 1 97.38 67 LEU B N 1
ATOM 1794 C CA . LEU B 1 67 ? 8.469 -19.391 1.936 1 97.38 67 LEU B CA 1
ATOM 1795 C C . LEU B 1 67 ? 8.859 -18.297 0.949 1 97.38 67 LEU B C 1
ATOM 1797 O O . LEU B 1 67 ? 9.781 -17.516 1.21 1 97.38 67 LEU B O 1
ATOM 1801 N N . GLU B 1 68 ? 8.18 -18.219 -0.175 1 97.62 68 GLU B N 1
ATOM 1802 C CA . GLU B 1 68 ? 8.398 -17.234 -1.229 1 97.62 68 GLU B CA 1
ATOM 1803 C C . GLU B 1 68 ? 7.074 -16.719 -1.786 1 97.62 68 GLU B C 1
ATOM 1805 O O . GLU B 1 68 ? 6.039 -17.375 -1.647 1 97.62 68 GLU B O 1
ATOM 1810 N N . ALA B 1 69 ? 7.145 -15.594 -2.332 1 98.56 69 ALA B N 1
ATOM 1811 C CA . ALA B 1 69 ? 5.957 -15 -2.945 1 98.56 69 ALA B CA 1
ATOM 1812 C C . ALA B 1 69 ? 6.289 -14.391 -4.305 1 98.56 69 ALA B C 1
ATOM 1814 O O . ALA B 1 69 ? 7.457 -14.141 -4.609 1 98.56 69 ALA B O 1
ATOM 1815 N N . ALA B 1 70 ? 5.289 -14.25 -5.078 1 98.44 70 ALA B N 1
ATOM 1816 C CA . ALA B 1 70 ? 5.43 -13.609 -6.383 1 98.44 70 ALA B CA 1
ATOM 1817 C C . ALA B 1 70 ? 4.207 -12.75 -6.711 1 98.44 70 ALA B C 1
ATOM 1819 O O . ALA B 1 70 ? 3.084 -13.102 -6.34 1 98.44 70 ALA B O 1
ATOM 1820 N N . VAL B 1 71 ? 4.441 -11.648 -7.344 1 97.81 71 VAL B N 1
ATOM 1821 C CA . VAL B 1 71 ? 3.387 -10.727 -7.762 1 97.81 71 VAL B CA 1
ATOM 1822 C C . VAL B 1 71 ? 3.57 -10.367 -9.234 1 97.81 71 VAL B C 1
ATOM 1824 O O . VAL B 1 71 ? 4.699 -10.297 -9.727 1 97.81 71 VAL B O 1
ATOM 1827 N N . GLU B 1 72 ? 2.439 -10.18 -9.883 1 93.25 72 GLU B N 1
ATOM 1828 C CA . GLU B 1 72 ? 2.518 -9.734 -11.273 1 93.25 72 GLU B CA 1
ATOM 1829 C C . GLU B 1 72 ? 2.975 -8.281 -11.367 1 93.25 72 GLU B C 1
ATOM 1831 O O . GLU B 1 72 ? 2.547 -7.441 -10.57 1 93.25 72 GLU B O 1
ATOM 1836 N N . GLN B 1 73 ? 3.824 -8.047 -12.32 1 91.31 73 GLN B N 1
ATOM 1837 C CA . GLN B 1 73 ? 4.223 -6.668 -12.586 1 91.31 73 GLN B CA 1
ATOM 1838 C C . GLN B 1 73 ? 3.07 -5.867 -13.18 1 91.31 73 GLN B C 1
ATOM 1840 O O . GLN B 1 73 ? 2.26 -6.406 -13.945 1 91.31 73 GLN B O 1
ATOM 1845 N N . THR B 1 74 ? 2.998 -4.66 -12.75 1 86.06 74 THR B N 1
ATOM 1846 C CA . THR B 1 74 ? 1.999 -3.748 -13.297 1 86.06 74 THR B CA 1
ATOM 1847 C C . THR B 1 74 ? 2.646 -2.742 -14.242 1 86.06 74 THR B C 1
ATOM 1849 O O . THR B 1 74 ? 3.732 -2.229 -13.961 1 86.06 74 THR B O 1
ATOM 1852 N N . PHE B 1 75 ? 1.994 -2.615 -15.367 1 81.19 75 PHE 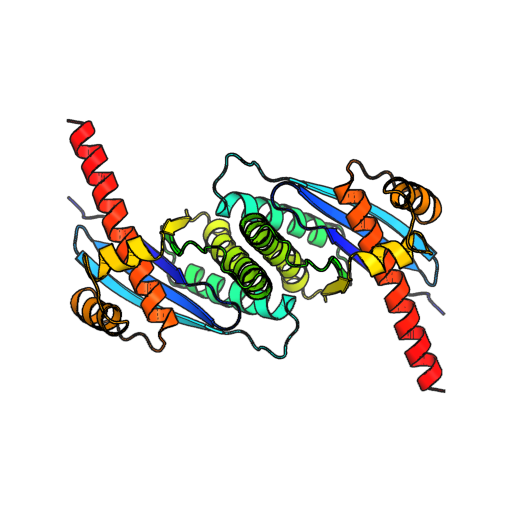B N 1
ATOM 1853 C CA . PHE B 1 75 ? 2.502 -1.62 -16.297 1 81.19 75 PHE B CA 1
ATOM 1854 C C . PHE B 1 75 ? 1.509 -0.477 -16.469 1 81.19 75 PHE B C 1
ATOM 1856 O O . PHE B 1 75 ? 0.326 -0.625 -16.156 1 81.19 75 PHE B O 1
ATOM 1863 N N . VAL B 1 76 ? 2.109 0.632 -16.844 1 80.62 76 VAL B N 1
ATOM 1864 C CA . VAL B 1 76 ? 1.364 1.873 -17.031 1 80.62 76 VAL B CA 1
ATOM 1865 C C . VAL B 1 76 ? 0.478 1.761 -18.266 1 80.62 76 VAL B C 1
ATOM 1867 O O . VAL B 1 76 ? 0.947 1.378 -19.344 1 80.62 76 VAL B O 1
ATOM 1870 N N . ASN B 1 77 ? -0.812 1.888 -18.016 1 74.5 77 ASN B N 1
ATOM 1871 C CA . ASN B 1 77 ? -1.699 1.985 -19.172 1 74.5 77 ASN B CA 1
ATOM 1872 C C . ASN B 1 77 ? -2.078 3.434 -19.453 1 74.5 77 ASN B C 1
ATOM 1874 O O . ASN B 1 77 ? -1.627 4.352 -18.766 1 74.5 77 ASN B O 1
ATOM 1878 N N . LYS B 1 78 ? -2.725 3.602 -20.516 1 78.56 78 LYS B N 1
ATOM 1879 C CA . LYS B 1 78 ? -3.143 4.934 -20.938 1 78.56 78 LYS B CA 1
ATOM 1880 C C . LYS B 1 78 ? -4.043 5.586 -19.891 1 78.56 78 LYS B C 1
ATOM 1882 O O . LYS B 1 78 ? -4.105 6.816 -19.797 1 78.56 78 LYS B O 1
ATOM 1887 N N . ASP B 1 79 ? -4.629 4.766 -19.141 1 84.75 79 ASP B N 1
ATOM 1888 C CA . ASP B 1 79 ? -5.523 5.254 -18.094 1 84.75 79 ASP B CA 1
ATOM 1889 C C . ASP B 1 79 ? -4.762 5.52 -16.797 1 84.75 79 ASP B C 1
ATOM 1891 O O . ASP B 1 79 ? -4.551 4.605 -16 1 84.75 79 ASP B O 1
ATOM 1895 N N . GLY B 1 80 ? -4.453 6.77 -16.578 1 85.94 80 GLY B N 1
ATOM 1896 C CA . GLY B 1 80 ? -3.666 7.152 -15.422 1 85.94 80 GLY B CA 1
ATOM 1897 C C . GLY B 1 80 ? -4.375 6.887 -14.109 1 85.94 80 GLY B C 1
ATOM 1898 O O . GLY B 1 80 ? -3.752 6.445 -13.141 1 85.94 80 GLY B O 1
ATOM 1899 N N . ALA B 1 81 ? -5.695 7.117 -14.062 1 87.56 81 ALA B N 1
ATOM 1900 C CA . ALA B 1 81 ? -6.469 6.887 -12.844 1 87.56 81 ALA B CA 1
ATOM 1901 C C . ALA B 1 81 ? -6.461 5.414 -12.461 1 87.56 81 ALA B C 1
ATOM 1903 O O . ALA B 1 81 ? -6.332 5.074 -11.281 1 87.56 81 ALA B O 1
ATOM 1904 N N . GLY B 1 82 ? -6.641 4.609 -13.484 1 88.94 82 GLY B N 1
ATOM 1905 C CA . GLY B 1 82 ? -6.551 3.176 -13.25 1 88.94 82 GLY B CA 1
ATOM 1906 C C . GLY B 1 82 ? -5.191 2.734 -12.75 1 88.94 82 GLY B C 1
ATOM 1907 O O . GLY B 1 82 ? -5.094 1.886 -11.859 1 88.94 82 GLY B O 1
ATOM 1908 N N . THR B 1 83 ? -4.176 3.32 -13.32 1 91.38 83 THR B N 1
ATOM 1909 C CA . THR B 1 83 ? -2.807 3.023 -12.922 1 91.38 83 THR B CA 1
ATOM 1910 C C . THR B 1 83 ? -2.578 3.393 -11.461 1 91.38 83 THR B C 1
ATOM 1912 O O . THR B 1 83 ? -1.97 2.629 -10.711 1 91.38 83 THR B O 1
ATOM 1915 N N . LEU B 1 84 ? -3.045 4.508 -11.094 1 92.69 84 LEU B N 1
ATOM 1916 C CA . LEU B 1 84 ? -2.912 4.949 -9.711 1 92.69 84 LEU B CA 1
ATOM 1917 C C . LEU B 1 84 ? -3.613 3.984 -8.758 1 92.69 84 LEU B C 1
ATOM 1919 O O . LEU B 1 84 ? -3.041 3.576 -7.746 1 92.69 84 LEU B O 1
ATOM 1923 N N . LYS B 1 85 ? -4.801 3.631 -9.094 1 92.19 85 LYS B N 1
ATOM 1924 C CA . LYS B 1 85 ? -5.582 2.713 -8.273 1 92.19 85 LYS B CA 1
ATOM 1925 C C . LYS B 1 85 ? -4.891 1.359 -8.148 1 92.19 85 LYS B C 1
ATOM 1927 O O . LYS B 1 85 ? -4.773 0.812 -7.051 1 92.19 85 LYS B O 1
ATOM 1932 N N . LEU B 1 86 ? -4.496 0.927 -9.203 1 93.25 86 LEU B N 1
ATOM 1933 C CA . LEU B 1 86 ? -3.793 -0.353 -9.227 1 93.25 86 LEU B CA 1
ATOM 1934 C C . LEU B 1 86 ? -2.512 -0.287 -8.406 1 93.25 86 LEU B C 1
ATOM 1936 O O . LEU B 1 86 ? -2.178 -1.236 -7.695 1 93.25 86 LEU B O 1
ATOM 1940 N N . GLY B 1 87 ? -1.811 0.748 -8.539 1 94.81 87 GLY B N 1
ATOM 1941 C CA . GLY B 1 87 ? -0.598 0.939 -7.758 1 94.81 87 GLY B CA 1
ATOM 1942 C C . GLY B 1 87 ? -0.827 0.83 -6.262 1 94.81 87 GLY B C 1
ATOM 1943 O O . GLY B 1 87 ? -0.015 0.238 -5.547 1 94.81 87 GLY B O 1
ATOM 1944 N N . GLN B 1 88 ? -1.891 1.358 -5.816 1 96.88 88 GLN B N 1
ATOM 1945 C CA . GLN B 1 88 ? -2.186 1.325 -4.387 1 96.88 88 GLN B CA 1
ATOM 1946 C C . GLN B 1 88 ? -2.434 -0.103 -3.91 1 96.88 88 GLN B C 1
ATOM 1948 O O . GLN B 1 88 ? -1.89 -0.523 -2.887 1 96.88 88 GLN B O 1
ATOM 1953 N N . ALA B 1 89 ? -3.182 -0.833 -4.648 1 97.06 89 ALA B N 1
ATOM 1954 C CA . ALA B 1 89 ? -3.424 -2.236 -4.324 1 97.06 89 ALA B CA 1
ATOM 1955 C C . ALA B 1 89 ? -2.131 -3.045 -4.387 1 97.06 89 ALA B C 1
ATOM 1957 O O . ALA B 1 89 ? -1.868 -3.877 -3.518 1 97.06 89 ALA B O 1
ATOM 1958 N N . ARG B 1 90 ? -1.401 -2.783 -5.43 1 97.19 90 ARG B N 1
ATOM 1959 C CA . ARG B 1 90 ? -0.13 -3.477 -5.602 1 97.19 90 ARG B CA 1
ATOM 1960 C C . ARG B 1 90 ? 0.812 -3.189 -4.438 1 97.19 90 ARG B C 1
ATOM 1962 O O . ARG B 1 90 ? 1.532 -4.078 -3.979 1 97.19 90 ARG B O 1
ATOM 1969 N N . GLY B 1 91 ? 0.85 -1.952 -4.012 1 97.94 91 GLY B N 1
ATOM 1970 C CA . GLY B 1 91 ? 1.664 -1.61 -2.855 1 97.94 91 GLY B CA 1
ATOM 1971 C C . GLY B 1 91 ? 1.376 -2.48 -1.646 1 97.94 91 GLY B C 1
ATOM 1972 O O . GLY B 1 91 ? 2.299 -2.979 -0.999 1 97.94 91 GLY B O 1
ATOM 1973 N N . VAL B 1 92 ? 0.15 -2.734 -1.377 1 98.38 92 VAL B N 1
ATOM 1974 C CA . VAL B 1 92 ? -0.261 -3.539 -0.232 1 98.38 92 VAL B CA 1
ATOM 1975 C C . VAL B 1 92 ? 0.083 -5.008 -0.48 1 98.38 92 VAL B C 1
ATOM 1977 O O . VAL B 1 92 ? 0.559 -5.699 0.421 1 98.38 92 VAL B O 1
ATOM 1980 N N . ALA B 1 93 ? -0.092 -5.43 -1.696 1 98.31 93 ALA B N 1
ATOM 1981 C CA . ALA B 1 93 ? 0.182 -6.816 -2.066 1 98.31 93 ALA B CA 1
ATOM 1982 C C . ALA B 1 93 ? 1.666 -7.141 -1.916 1 98.31 93 ALA B C 1
ATOM 1984 O O . ALA B 1 93 ? 2.029 -8.266 -1.554 1 98.31 93 ALA B O 1
ATOM 1985 N N . MET B 1 94 ? 2.484 -6.203 -2.232 1 98 94 MET B N 1
ATOM 1986 C CA . MET B 1 94 ? 3.93 -6.359 -2.096 1 98 94 MET B CA 1
ATOM 1987 C C . MET B 1 94 ? 4.348 -6.305 -0.63 1 98 94 MET B C 1
ATOM 1989 O O . MET B 1 94 ? 5.246 -7.031 -0.208 1 98 94 MET B O 1
ATOM 1993 N N . LEU B 1 95 ? 3.688 -5.504 0.119 1 98.5 95 LEU B N 1
ATOM 1994 C CA . LEU B 1 95 ? 4.043 -5.203 1.502 1 98.5 95 LEU B CA 1
ATOM 1995 C C . LEU B 1 95 ? 3.799 -6.41 2.4 1 98.5 95 LEU B C 1
ATOM 1997 O O . LEU B 1 95 ? 4.641 -6.746 3.236 1 98.5 95 LEU B O 1
ATOM 2001 N N . VAL B 1 96 ? 2.705 -7.129 2.227 1 98.69 96 VAL B N 1
ATOM 2002 C CA . VAL B 1 96 ? 2.232 -8.109 3.197 1 98.69 96 VAL B CA 1
ATOM 2003 C C . VAL B 1 96 ? 3.232 -9.258 3.297 1 98.69 96 VAL B C 1
ATOM 2005 O O . VAL B 1 96 ? 3.68 -9.609 4.391 1 98.69 96 VAL B O 1
ATOM 2008 N N . PRO B 1 97 ? 3.658 -9.812 2.135 1 98.5 97 PRO B N 1
ATOM 2009 C CA . PRO B 1 97 ? 4.68 -10.852 2.275 1 98.5 97 PRO B CA 1
ATOM 2010 C C . PRO B 1 97 ? 5.969 -10.328 2.906 1 98.5 97 PRO B C 1
ATOM 2012 O O . PRO B 1 97 ? 6.582 -11.016 3.727 1 98.5 97 PRO B O 1
ATOM 2015 N N . ALA B 1 98 ? 6.344 -9.156 2.605 1 97.88 98 ALA B N 1
ATOM 2016 C CA . ALA B 1 98 ? 7.574 -8.57 3.125 1 97.88 98 ALA B CA 1
ATOM 2017 C C . ALA B 1 98 ? 7.52 -8.422 4.645 1 97.88 98 ALA B C 1
ATOM 2019 O O . ALA B 1 98 ? 8.531 -8.578 5.324 1 97.88 98 ALA B O 1
ATOM 2020 N N . MET B 1 99 ? 6.422 -8.109 5.156 1 98 99 MET B N 1
ATOM 2021 C CA . MET B 1 99 ? 6.223 -7.949 6.594 1 98 99 MET B CA 1
ATOM 2022 C C . MET B 1 99 ? 6.543 -9.242 7.332 1 98 99 MET B C 1
ATOM 2024 O O . MET B 1 99 ? 6.852 -9.227 8.523 1 98 99 MET B O 1
ATOM 2028 N N . SER B 1 100 ? 6.426 -10.367 6.609 1 97.06 100 SER B N 1
ATOM 2029 C CA . SER B 1 100 ? 6.703 -11.672 7.203 1 97.06 100 SER B CA 1
ATOM 2030 C C . SER B 1 100 ? 8.086 -12.18 6.797 1 97.06 100 SER B C 1
ATOM 2032 O O . SER B 1 100 ? 8.383 -13.367 6.953 1 97.06 100 SER B O 1
ATOM 2034 N N . GLY B 1 101 ? 8.828 -11.289 6.219 1 96.56 101 GLY B N 1
ATOM 2035 C CA . GLY B 1 101 ? 10.18 -11.641 5.844 1 96.56 101 GLY B CA 1
ATOM 2036 C C . GLY B 1 101 ? 10.25 -12.484 4.582 1 96.56 101 GLY B C 1
ATOM 2037 O O . GLY B 1 101 ? 11.258 -13.148 4.324 1 96.56 101 GLY B O 1
ATOM 2038 N N . ILE B 1 102 ? 9.258 -12.539 3.822 1 96.94 102 ILE B N 1
ATOM 2039 C CA . ILE B 1 102 ? 9.172 -13.352 2.609 1 96.94 102 ILE B CA 1
ATOM 2040 C C . ILE B 1 102 ? 9.641 -12.523 1.41 1 96.94 102 ILE B C 1
ATOM 2042 O O . ILE B 1 102 ? 9.188 -11.391 1.218 1 96.94 102 ILE B O 1
ATOM 2046 N N . SER B 1 103 ? 10.523 -13.062 0.644 1 96 103 SER B N 1
ATOM 2047 C CA . SER B 1 103 ? 10.953 -12.391 -0.579 1 96 103 SER B CA 1
ATOM 2048 C C . SER B 1 103 ? 9.844 -12.391 -1.628 1 96 103 SER B C 1
ATOM 2050 O O . SER B 1 103 ? 9.117 -13.375 -1.769 1 96 103 SER B O 1
ATOM 2052 N N . VAL B 1 104 ? 9.789 -11.281 -2.367 1 97.69 104 VAL B N 1
ATOM 2053 C CA . VAL B 1 104 ? 8.727 -11.156 -3.359 1 97.69 104 VAL B CA 1
ATOM 2054 C C . VAL B 1 104 ? 9.336 -11 -4.75 1 97.69 104 VAL B C 1
ATOM 2056 O O . VAL B 1 104 ? 10.055 -10.031 -5.016 1 97.69 104 VAL B O 1
ATOM 2059 N N . ALA B 1 105 ? 9.078 -11.898 -5.609 1 96.88 105 ALA B N 1
ATOM 2060 C CA . ALA B 1 105 ? 9.484 -11.797 -7.008 1 96.88 105 ALA B CA 1
ATOM 2061 C C . ALA B 1 105 ? 8.391 -11.156 -7.855 1 96.88 105 ALA B C 1
ATOM 2063 O O . ALA B 1 105 ? 7.215 -11.18 -7.488 1 96.88 105 ALA B O 1
ATOM 2064 N N . GLU B 1 106 ? 8.828 -10.602 -8.891 1 96.12 106 GLU B N 1
ATOM 2065 C CA . GLU B 1 106 ? 7.895 -9.961 -9.812 1 96.12 106 GLU B CA 1
ATOM 2066 C C . GLU B 1 106 ? 8.031 -10.531 -11.219 1 96.12 106 GLU B C 1
ATOM 2068 O O . GLU B 1 106 ? 9.148 -10.734 -11.703 1 96.12 106 GLU B O 1
ATOM 2073 N N . TYR B 1 107 ? 6.887 -10.766 -11.844 1 95.12 107 TYR B N 1
ATOM 2074 C CA . TYR B 1 107 ? 6.906 -11.297 -13.195 1 95.12 107 TYR B CA 1
ATOM 2075 C C . TYR B 1 107 ? 6 -10.492 -14.117 1 95.12 107 TYR B C 1
ATOM 2077 O O . TYR B 1 107 ? 4.879 -10.141 -13.75 1 95.12 107 TYR B O 1
ATOM 2085 N N . ALA B 1 108 ? 6.465 -10.234 -15.32 1 93.25 108 ALA B N 1
ATOM 2086 C CA . ALA B 1 108 ? 5.66 -9.578 -16.344 1 93.25 108 ALA B CA 1
ATOM 2087 C C . ALA B 1 108 ? 4.508 -10.469 -16.797 1 93.25 108 ALA B C 1
ATOM 2089 O O . ALA B 1 108 ? 4.668 -11.688 -16.906 1 93.25 108 ALA B O 1
ATOM 2090 N N . PRO B 1 109 ? 3.408 -9.844 -17.156 1 89.62 109 PRO B N 1
ATOM 2091 C CA . PRO B 1 109 ? 2.248 -10.617 -17.609 1 89.62 109 PRO B CA 1
ATOM 2092 C C . PRO B 1 109 ? 2.572 -11.555 -18.766 1 89.62 109 PRO B C 1
ATOM 2094 O O . PRO B 1 109 ? 2.123 -12.703 -18.781 1 89.62 109 PRO B O 1
ATOM 2097 N N . ASN B 1 110 ? 3.318 -11.047 -19.703 1 88.25 110 ASN B N 1
ATOM 2098 C CA . ASN B 1 110 ? 3.682 -11.859 -20.859 1 88.25 110 ASN B CA 1
ATOM 2099 C C . ASN B 1 110 ? 4.492 -13.086 -20.438 1 88.25 110 ASN B C 1
ATOM 2101 O O . ASN B 1 110 ? 4.336 -14.164 -21.031 1 88.25 110 ASN B O 1
ATOM 2105 N N . LEU B 1 111 ? 5.355 -12.891 -19.484 1 90.88 111 LEU B N 1
ATOM 2106 C CA . LEU B 1 111 ? 6.164 -14.008 -19.016 1 90.88 111 LEU B CA 1
ATOM 2107 C C . LEU B 1 111 ? 5.297 -15.039 -18.297 1 90.88 111 LEU B C 1
ATOM 2109 O O . LEU B 1 111 ? 5.504 -16.25 -18.453 1 90.88 111 LEU B O 1
ATOM 2113 N N . VAL B 1 112 ? 4.363 -14.602 -17.547 1 92.56 112 VAL B N 1
ATOM 2114 C CA . VAL B 1 112 ? 3.432 -15.492 -16.859 1 92.56 112 VAL B CA 1
ATOM 2115 C C . VAL B 1 112 ? 2.674 -16.328 -17.891 1 92.56 112 VAL B C 1
ATOM 2117 O O . VAL B 1 112 ? 2.613 -17.562 -17.781 1 92.56 112 VAL B O 1
ATOM 2120 N N . LYS B 1 113 ? 2.162 -15.625 -18.844 1 89.38 113 LYS B N 1
ATOM 2121 C CA . LYS B 1 113 ? 1.414 -16.312 -19.891 1 89.38 113 LYS B CA 1
ATOM 2122 C C . LYS B 1 113 ? 2.291 -17.328 -20.625 1 89.38 113 LYS B C 1
ATOM 2124 O O . LYS B 1 113 ? 1.883 -18.469 -20.828 1 89.38 113 LYS B O 1
ATOM 2129 N N . LYS B 1 114 ? 3.449 -16.922 -20.984 1 89.69 114 LYS B N 1
ATOM 2130 C CA . LYS B 1 114 ? 4.379 -17.812 -21.688 1 89.69 114 LYS B CA 1
ATOM 2131 C C . LYS B 1 114 ? 4.73 -19.031 -20.844 1 89.69 114 LYS B C 1
ATOM 2133 O O . LYS B 1 114 ? 4.824 -20.141 -21.359 1 89.69 114 LYS B O 1
ATOM 2138 N N . THR B 1 115 ? 4.965 -18.812 -19.594 1 89.88 115 THR B N 1
ATOM 2139 C CA . THR B 1 115 ? 5.375 -19.891 -18.703 1 89.88 115 THR B CA 1
ATOM 2140 C C . THR B 1 115 ? 4.25 -20.906 -18.516 1 89.88 115 THR B C 1
ATOM 2142 O O . THR B 1 115 ? 4.492 -22.109 -18.5 1 89.88 115 THR B O 1
ATOM 2145 N N . VAL B 1 116 ? 3.088 -20.469 -18.375 1 90.38 116 VAL B N 1
ATOM 2146 C CA . VAL B 1 116 ? 1.963 -21.328 -18.047 1 90.38 116 VAL B CA 1
ATOM 2147 C C . VAL B 1 116 ? 1.384 -21.938 -19.312 1 90.38 116 VAL B C 1
ATOM 2149 O O . VAL B 1 116 ? 1.078 -23.141 -19.359 1 90.38 116 VAL B O 1
ATOM 2152 N N . VAL B 1 117 ? 1.165 -21.141 -20.312 1 85.38 117 VAL B N 1
ATOM 2153 C CA . VAL B 1 117 ? 0.466 -21.609 -21.5 1 85.38 117 VAL B CA 1
ATOM 2154 C C . VAL B 1 117 ? 1.479 -21.969 -22.594 1 85.38 117 VAL B C 1
ATOM 2156 O O . VAL B 1 117 ? 1.155 -22.703 -23.531 1 85.38 117 VAL B O 1
ATOM 2159 N N . GLY B 1 118 ? 2.807 -21.656 -22.438 1 75.56 118 GLY B N 1
ATOM 2160 C CA . GLY B 1 118 ? 3.752 -21.766 -23.531 1 75.56 118 GLY B CA 1
ATOM 2161 C C . GLY B 1 118 ? 3.596 -20.672 -24.578 1 75.56 118 GLY B C 1
ATOM 2162 O O . GLY B 1 118 ? 2.801 -19.75 -24.391 1 75.56 118 GLY B O 1
ATOM 2163 N N . ALA B 1 119 ? 4.34 -20.516 -25.578 1 60.31 119 ALA B N 1
ATOM 2164 C CA . ALA B 1 119 ? 4.469 -19.438 -26.562 1 60.31 119 ALA B CA 1
ATOM 2165 C C . ALA B 1 119 ? 3.117 -18.797 -26.859 1 60.31 119 ALA B C 1
ATOM 2167 O O . ALA B 1 119 ? 2.943 -17.594 -26.703 1 60.31 119 ALA B O 1
ATOM 2168 N N . GLY B 1 120 ? 2.43 -18.859 -28.016 1 50.81 120 GLY B N 1
ATOM 2169 C CA . GLY B 1 120 ? 1.7 -17.906 -28.828 1 50.81 120 GLY B CA 1
ATOM 2170 C C . GLY B 1 120 ? 0.344 -17.547 -28.25 1 50.81 120 GLY B C 1
ATOM 2171 O O . GLY B 1 120 ? 0.051 -17.859 -27.094 1 50.81 120 GLY B O 1
ATOM 2172 N N . HIS B 1 121 ? -0.714 -17.25 -29.172 1 53.19 121 HIS B N 1
ATOM 2173 C CA . HIS B 1 121 ? -2.008 -16.578 -29.25 1 53.19 121 HIS B CA 1
ATOM 2174 C C . HIS B 1 121 ? -3.039 -17.266 -28.359 1 53.19 121 HIS B C 1
ATOM 2176 O O . HIS B 1 121 ? -3.973 -17.891 -28.859 1 53.19 121 HIS B O 1
ATOM 2182 N N . ALA B 1 122 ? -2.645 -17.562 -27.188 1 52.28 122 ALA B N 1
ATOM 2183 C CA . ALA B 1 122 ? -3.701 -18.344 -26.547 1 52.28 122 ALA B CA 1
ATOM 2184 C C . ALA B 1 122 ? -4.785 -17.438 -25.984 1 52.28 122 ALA B C 1
ATOM 2186 O O . ALA B 1 122 ? -4.504 -16.328 -25.547 1 52.28 122 ALA B O 1
ATOM 2187 N N . ASP B 1 123 ? -5.988 -17.719 -26.234 1 58.5 123 ASP B N 1
ATOM 2188 C CA . ASP B 1 123 ? -7.242 -17.156 -25.734 1 58.5 123 ASP B CA 1
ATOM 2189 C C . ASP B 1 123 ? -7.305 -17.234 -24.203 1 58.5 123 ASP B C 1
ATOM 2191 O O . ASP B 1 123 ? -6.559 -17.984 -23.578 1 58.5 123 ASP B O 1
ATOM 2195 N N . LYS B 1 124 ? -7.758 -16.172 -23.547 1 56.84 124 LYS B N 1
ATOM 2196 C CA . LYS B 1 124 ? -7.977 -16.109 -22.109 1 56.84 124 LYS B CA 1
ATOM 2197 C C . LYS B 1 124 ? -8.352 -17.469 -21.547 1 56.84 124 LYS B C 1
ATOM 2199 O O . LYS B 1 124 ? -7.922 -17.844 -20.453 1 56.84 124 LYS B O 1
ATOM 2204 N N . ASN B 1 125 ? -8.875 -18.406 -22.297 1 69.69 125 ASN B N 1
ATOM 2205 C CA . ASN B 1 125 ? -9.359 -19.719 -21.875 1 69.69 125 ASN B CA 1
ATOM 2206 C C . ASN B 1 125 ? -8.211 -20.719 -21.719 1 69.69 125 ASN B C 1
ATOM 2208 O O . ASN B 1 125 ? -8.328 -21.703 -20.984 1 69.69 125 ASN B O 1
ATOM 2212 N N . GLN B 1 126 ? -7.066 -20.266 -22.031 1 80.75 126 GLN B N 1
ATOM 2213 C CA . GLN B 1 126 ? -5.965 -21.234 -22.078 1 80.75 126 GLN B CA 1
ATOM 2214 C C . GLN B 1 126 ? -5.293 -21.359 -20.719 1 80.75 126 GLN B C 1
ATOM 2216 O O . GLN B 1 126 ? -4.867 -22.453 -20.328 1 80.75 126 GLN B O 1
ATOM 2221 N N . ILE B 1 127 ? -5.297 -20.266 -19.891 1 82.88 127 ILE B N 1
ATOM 2222 C CA . ILE B 1 127 ? -4.691 -20.312 -18.562 1 82.88 127 ILE B CA 1
ATOM 2223 C C . ILE B 1 127 ? -5.473 -21.281 -17.688 1 82.88 127 ILE B C 1
ATOM 2225 O O . ILE B 1 127 ? -4.883 -22.109 -16.984 1 82.88 127 ILE B O 1
ATOM 2229 N N . GLN B 1 128 ? -6.703 -21.203 -17.797 1 85.56 128 GLN B N 1
ATOM 2230 C CA . GLN B 1 128 ? -7.555 -22.078 -16.984 1 85.56 128 GLN B CA 1
ATOM 2231 C C . GLN B 1 128 ? -7.336 -23.547 -17.344 1 85.56 128 GLN B C 1
ATOM 2233 O O . GLN B 1 128 ? -7.277 -24.406 -16.469 1 85.56 128 GLN B O 1
ATOM 2238 N N . VAL B 1 129 ? -7.258 -23.781 -18.641 1 86.12 129 VAL B N 1
ATOM 2239 C CA . VAL B 1 129 ? -7.039 -25.141 -19.125 1 86.12 129 VAL B CA 1
ATOM 2240 C C . VAL B 1 129 ? -5.695 -25.656 -18.609 1 86.12 129 VAL B C 1
ATOM 2242 O O . VAL B 1 129 ? -5.598 -26.781 -18.125 1 86.12 129 VAL B O 1
ATOM 2245 N N . MET B 1 130 ? -4.711 -24.828 -18.641 1 89.75 130 MET B N 1
ATOM 2246 C CA . MET B 1 130 ? -3.369 -25.234 -18.219 1 89.75 130 MET B CA 1
ATOM 2247 C C . MET B 1 130 ? -3.311 -25.453 -16.719 1 89.75 130 MET B C 1
ATOM 2249 O O . MET B 1 130 ? -2.619 -26.359 -16.234 1 89.75 130 MET B O 1
ATOM 2253 N N . LEU B 1 131 ? -4.055 -24.625 -15.992 1 91.69 131 LEU B N 1
ATOM 2254 C CA . LEU B 1 131 ? -4.082 -24.781 -14.539 1 91.69 131 LEU B CA 1
ATOM 2255 C C . LEU B 1 131 ? -4.637 -26.156 -14.156 1 91.69 131 LEU B C 1
ATOM 2257 O O . LEU B 1 131 ? -4.16 -26.781 -13.203 1 91.69 131 LEU B O 1
ATOM 2261 N N . LYS B 1 132 ? -5.629 -26.609 -14.93 1 90.94 132 LYS B N 1
ATOM 2262 C CA . LYS B 1 132 ? -6.219 -27.906 -14.656 1 90.94 132 LYS B CA 1
ATOM 2263 C C . LYS B 1 132 ? -5.203 -29.031 -14.867 1 90.94 132 LYS B C 1
ATOM 2265 O O . LYS B 1 132 ? -5.234 -30.047 -14.164 1 90.94 132 LYS B O 1
ATOM 2270 N N . ILE B 1 133 ? -4.34 -28.844 -15.766 1 92.31 133 ILE B N 1
ATOM 2271 C CA . ILE B 1 133 ? -3.328 -29.844 -16.078 1 92.31 133 ILE B CA 1
ATOM 2272 C C . ILE B 1 133 ? -2.191 -29.766 -15.062 1 92.31 133 ILE B C 1
ATOM 2274 O O . ILE B 1 133 ? -1.756 -30.781 -14.531 1 92.31 133 ILE B O 1
ATOM 2278 N N . LEU B 1 134 ? -1.716 -28.609 -14.75 1 93 134 LEU B N 1
ATOM 2279 C CA . LEU B 1 134 ? -0.54 -28.391 -13.914 1 93 134 LEU B CA 1
ATOM 2280 C C . LEU B 1 134 ? -0.881 -28.578 -12.438 1 93 134 LEU B C 1
ATOM 2282 O O . LEU B 1 134 ? -0.025 -28.984 -11.641 1 93 134 LEU B O 1
ATOM 2286 N N . LEU B 1 135 ? -2.072 -28.219 -12.125 1 96.12 135 LEU B N 1
ATOM 2287 C CA . LEU B 1 135 ? -2.596 -28.344 -10.766 1 96.12 135 LEU B CA 1
ATOM 2288 C C . LEU B 1 135 ? -3.963 -29.016 -10.773 1 96.12 135 LEU B C 1
ATOM 2290 O O . LEU B 1 135 ? -4.98 -28.375 -10.516 1 96.12 135 LEU B O 1
ATOM 2294 N N . PRO B 1 136 ? -4.016 -30.297 -10.922 1 93.94 136 PRO B N 1
ATOM 2295 C CA . PRO B 1 136 ? -5.27 -31.031 -11.164 1 93.94 136 PRO B CA 1
ATOM 2296 C C . PRO B 1 136 ? -6.281 -30.844 -10.039 1 93.94 136 PRO B C 1
ATOM 2298 O O . PRO B 1 136 ? -7.488 -30.938 -10.266 1 93.94 136 PRO B O 1
ATOM 2301 N N . LYS B 1 137 ? -5.805 -30.562 -8.828 1 95.19 137 LYS B N 1
ATOM 2302 C CA . LYS B 1 137 ? -6.727 -30.438 -7.707 1 95.19 137 LYS B CA 1
ATOM 2303 C C . LYS B 1 137 ? -7.227 -29 -7.562 1 95.19 137 LYS B C 1
ATOM 2305 O O . LYS B 1 137 ? -8.07 -28.719 -6.711 1 95.19 137 LYS B O 1
ATOM 2310 N N . ALA B 1 138 ? -6.734 -28.125 -8.406 1 94.69 138 ALA B N 1
ATOM 2311 C CA . ALA B 1 138 ? -7.098 -26.719 -8.289 1 94.69 138 ALA B CA 1
ATOM 2312 C C . ALA B 1 138 ? -8.461 -26.453 -8.93 1 94.69 138 ALA B C 1
ATOM 2314 O O . ALA B 1 138 ? -8.766 -26.984 -10 1 94.69 138 ALA B O 1
ATOM 2315 N N . ALA B 1 139 ? -9.328 -25.688 -8.25 1 93.38 139 ALA B N 1
ATOM 2316 C CA . ALA B 1 139 ? -10.602 -25.172 -8.75 1 93.38 139 ALA B CA 1
ATOM 2317 C C . ALA B 1 139 ? -10.805 -23.719 -8.344 1 93.38 139 ALA B C 1
ATOM 2319 O O . ALA B 1 139 ? -11.633 -23.422 -7.484 1 93.38 139 ALA B O 1
ATOM 2320 N N . PRO B 1 140 ? -10.062 -22.875 -8.961 1 94 140 PRO B N 1
ATOM 2321 C CA . PRO B 1 140 ? -10.156 -21.469 -8.547 1 94 140 PRO B CA 1
ATOM 2322 C C . PRO B 1 140 ? -11.57 -20.906 -8.719 1 94 140 PRO B C 1
ATOM 2324 O O . PRO B 1 140 ? -12.156 -21 -9.797 1 94 140 PRO B O 1
ATOM 2327 N N . PRO B 1 141 ? -12.062 -20.297 -7.672 1 92.81 141 PRO B N 1
ATOM 2328 C CA . PRO B 1 141 ? -13.438 -19.797 -7.711 1 92.81 141 PRO B CA 1
ATOM 2329 C C . PRO B 1 141 ? -13.586 -18.547 -8.578 1 92.81 141 PRO B C 1
ATOM 2331 O O . PRO B 1 141 ? -14.695 -18.203 -8.992 1 92.81 141 PRO B O 1
ATOM 2334 N N . THR B 1 142 ? -12.539 -17.781 -8.789 1 92.69 142 THR B N 1
ATOM 2335 C CA . THR B 1 142 ? -12.555 -16.531 -9.555 1 92.69 142 THR B CA 1
ATOM 2336 C C . THR B 1 142 ? -11.383 -16.484 -10.523 1 92.69 142 THR B C 1
ATOM 2338 O O . THR B 1 142 ? -10.367 -17.156 -10.32 1 92.69 142 THR B O 1
ATOM 2341 N N . PRO B 1 143 ? -11.547 -15.656 -11.555 1 92.19 143 PRO B N 1
ATOM 2342 C CA . PRO B 1 143 ? -10.422 -15.469 -12.469 1 92.19 143 PRO B CA 1
ATOM 2343 C C . PRO B 1 143 ? -9.188 -14.906 -11.781 1 92.19 143 PRO B C 1
ATOM 2345 O O . PRO B 1 143 ? -8.062 -15.258 -12.148 1 92.19 143 PRO B O 1
ATOM 2348 N N . ASP B 1 144 ? -9.359 -14.078 -10.781 1 94.06 144 ASP B N 1
ATOM 2349 C CA . ASP B 1 144 ? -8.25 -13.484 -10.047 1 94.06 144 ASP B CA 1
ATOM 2350 C C . ASP B 1 144 ? -7.441 -14.547 -9.305 1 94.06 144 ASP B C 1
ATOM 2352 O O . ASP B 1 144 ? -6.211 -14.492 -9.281 1 94.06 144 ASP B O 1
ATOM 2356 N N . ALA B 1 145 ? -8.164 -15.453 -8.766 1 96.81 145 ALA B N 1
ATOM 2357 C CA . ALA B 1 145 ? -7.492 -16.562 -8.102 1 96.81 145 ALA B CA 1
ATOM 2358 C C . ALA B 1 145 ? -6.703 -17.406 -9.102 1 96.81 145 ALA B C 1
ATOM 2360 O O . ALA B 1 145 ? -5.586 -17.844 -8.812 1 96.81 145 ALA B O 1
ATOM 2361 N N . ALA B 1 146 ? -7.312 -17.609 -10.258 1 95.06 146 ALA B N 1
ATOM 2362 C CA . ALA B 1 146 ? -6.641 -18.375 -11.305 1 95.06 146 ALA B CA 1
ATOM 2363 C C . ALA B 1 146 ? -5.352 -17.672 -11.742 1 95.06 146 ALA B C 1
ATOM 2365 O O . ALA B 1 146 ? -4.309 -18.328 -11.875 1 95.06 146 ALA B O 1
ATOM 2366 N N . ASP B 1 147 ? -5.449 -16.406 -11.906 1 94.5 147 ASP B N 1
ATOM 2367 C CA . ASP B 1 147 ? -4.281 -15.625 -12.297 1 94.5 147 ASP B CA 1
ATOM 2368 C C . ASP B 1 147 ? -3.189 -15.703 -11.227 1 94.5 147 ASP B C 1
ATOM 2370 O O . ASP B 1 147 ? -2.004 -15.805 -11.547 1 94.5 147 ASP B O 1
ATOM 2374 N N . ALA B 1 148 ? -3.604 -15.672 -10 1 97.69 148 ALA B N 1
ATOM 2375 C CA . ALA B 1 148 ? -2.648 -15.758 -8.898 1 97.69 148 ALA B CA 1
ATOM 2376 C C . ALA B 1 148 ? -1.926 -17.109 -8.914 1 97.69 148 ALA B C 1
ATOM 2378 O O . ALA B 1 148 ? -0.715 -17.172 -8.688 1 97.69 148 ALA B O 1
ATOM 2379 N N . LEU B 1 149 ? -2.672 -18.156 -9.188 1 97.81 149 LEU B N 1
ATOM 2380 C CA . LEU B 1 149 ? -2.049 -19.484 -9.297 1 97.81 149 LEU B CA 1
ATOM 2381 C C . LEU B 1 149 ? -1.044 -19.516 -10.445 1 97.81 149 LEU B C 1
ATOM 2383 O O . LEU B 1 149 ? 0.037 -20.094 -10.305 1 97.81 149 LEU B O 1
ATOM 2387 N N . ALA B 1 150 ? -1.4 -18.891 -11.531 1 96.5 150 ALA B N 1
ATOM 2388 C CA . ALA B 1 150 ? -0.499 -18.812 -12.672 1 96.5 150 ALA B CA 1
ATOM 2389 C C . ALA B 1 150 ? 0.805 -18.109 -12.305 1 96.5 150 ALA B C 1
ATOM 2391 O O . ALA B 1 150 ? 1.884 -18.531 -12.734 1 96.5 150 ALA B O 1
ATOM 2392 N N . ILE B 1 151 ? 0.69 -17.109 -11.531 1 97.56 151 ILE B N 1
ATOM 2393 C CA . ILE B 1 151 ? 1.862 -16.375 -11.086 1 97.56 151 ILE B CA 1
ATOM 2394 C C . ILE B 1 151 ? 2.736 -17.266 -10.211 1 97.56 151 ILE B C 1
ATOM 2396 O O . ILE B 1 151 ? 3.959 -17.281 -10.359 1 97.56 151 ILE B O 1
ATOM 2400 N N . ALA B 1 152 ? 2.115 -17.984 -9.289 1 98.19 152 ALA B N 1
ATOM 2401 C CA . ALA B 1 152 ? 2.846 -18.922 -8.422 1 98.19 152 ALA B CA 1
ATOM 2402 C C . ALA B 1 152 ? 3.582 -19.969 -9.242 1 98.19 152 ALA B C 1
ATOM 2404 O O . ALA B 1 152 ? 4.742 -20.281 -8.969 1 98.19 152 ALA B O 1
ATOM 2405 N N . ILE B 1 153 ? 2.953 -20.469 -10.234 1 96.75 153 ILE B N 1
ATOM 2406 C CA . ILE B 1 153 ? 3.539 -21.469 -11.117 1 96.75 153 ILE B CA 1
ATOM 2407 C C . ILE B 1 153 ? 4.742 -20.875 -11.844 1 96.75 153 ILE B C 1
ATOM 2409 O O . ILE B 1 153 ? 5.789 -21.516 -11.961 1 96.75 153 ILE B O 1
ATOM 2413 N N . THR B 1 154 ? 4.555 -19.688 -12.336 1 96.38 154 THR B N 1
ATOM 2414 C CA . THR B 1 154 ? 5.641 -19 -13.031 1 96.38 154 THR B CA 1
ATOM 2415 C C . THR B 1 154 ? 6.867 -18.891 -12.125 1 96.38 154 THR B C 1
ATOM 2417 O O . THR B 1 154 ? 7.988 -19.172 -12.555 1 96.38 154 THR B O 1
ATOM 2420 N N . HIS B 1 155 ? 6.645 -18.484 -10.914 1 97.25 155 HIS B N 1
ATOM 2421 C CA . HIS B 1 155 ? 7.738 -18.375 -9.953 1 97.25 155 HIS B CA 1
ATOM 2422 C C . HIS B 1 155 ? 8.406 -19.734 -9.727 1 97.25 155 HIS B C 1
ATOM 2424 O O . HIS B 1 155 ? 9.633 -19.812 -9.672 1 97.25 155 HIS B O 1
ATOM 2430 N N . ALA B 1 156 ? 7.629 -20.766 -9.594 1 95.75 156 ALA B N 1
ATOM 2431 C CA . ALA B 1 156 ? 8.148 -22.125 -9.391 1 95.75 156 ALA B CA 1
ATOM 2432 C C . ALA B 1 156 ? 9.094 -22.531 -10.523 1 95.75 156 ALA B C 1
ATOM 2434 O O . ALA B 1 156 ? 10.164 -23.078 -10.273 1 95.75 156 ALA B O 1
ATOM 2435 N N . HIS B 1 157 ? 8.719 -22.203 -11.734 1 92.56 157 HIS B N 1
ATOM 2436 C CA . HIS B 1 157 ? 9.5 -22.578 -12.906 1 92.56 157 HIS B CA 1
ATOM 2437 C C . HIS B 1 157 ? 10.805 -21.781 -12.969 1 92.56 157 HIS B C 1
ATOM 2439 O O . HIS B 1 157 ? 11.852 -22.328 -13.336 1 92.56 157 HIS B O 1
ATOM 2445 N N . HIS B 1 158 ? 10.742 -20.562 -12.617 1 90.69 158 HIS B N 1
ATOM 2446 C CA . HIS B 1 158 ? 11.914 -19.703 -12.703 1 90.69 158 HIS B CA 1
ATOM 2447 C C . HIS B 1 158 ? 12.891 -19.984 -11.57 1 90.69 158 HIS B C 1
ATOM 2449 O O . HIS B 1 158 ? 14.102 -19.828 -11.742 1 90.69 158 HIS B O 1
ATOM 2455 N N . ARG B 1 159 ? 12.414 -20.312 -10.461 1 84.69 159 ARG B N 1
ATOM 2456 C CA . ARG B 1 159 ? 13.273 -20.719 -9.359 1 84.69 159 ARG B CA 1
ATOM 2457 C C . ARG B 1 159 ? 14.086 -21.953 -9.727 1 84.69 159 ARG B C 1
ATOM 2459 O O . ARG B 1 159 ? 15.273 -22.047 -9.398 1 84.69 159 ARG B O 1
ATOM 2466 N N . GLN B 1 160 ? 13.438 -22.875 -10.32 1 74.44 160 GLN B N 1
ATOM 2467 C CA . GLN B 1 160 ? 14.086 -24.109 -10.734 1 74.44 160 GLN B CA 1
ATOM 2468 C C . GLN B 1 160 ? 15.195 -23.844 -11.75 1 74.44 160 GLN B C 1
ATOM 2470 O O . GLN B 1 160 ? 16.266 -24.438 -11.672 1 74.44 160 GLN B O 1
ATOM 2475 N N . SER B 1 161 ? 14.836 -22.906 -12.648 1 72.81 161 SER B N 1
ATOM 2476 C CA . SER B 1 161 ? 15.828 -22.547 -13.656 1 72.81 161 SER B CA 1
ATOM 2477 C C . SER B 1 161 ? 17.047 -21.891 -13.023 1 72.81 161 SER B C 1
ATOM 2479 O O . SER B 1 161 ? 18.188 -22.172 -13.422 1 72.81 161 SER B O 1
ATOM 2481 N N . ALA B 1 162 ? 16.766 -21.094 -12.008 1 69.94 162 ALA B N 1
ATOM 2482 C CA . ALA B 1 162 ? 17.875 -20.422 -11.32 1 69.94 162 ALA B CA 1
ATOM 2483 C C . ALA B 1 162 ? 18.734 -21.422 -10.547 1 69.94 162 ALA B C 1
ATOM 2485 O O . ALA B 1 162 ? 19.953 -21.297 -10.523 1 69.94 162 ALA B O 1
ATOM 2486 N N . MET B 1 163 ? 18.047 -22.438 -9.93 1 64.19 163 MET B N 1
ATOM 2487 C CA . MET B 1 163 ? 18.766 -23.453 -9.172 1 64.19 163 MET B CA 1
ATOM 2488 C C . MET B 1 163 ? 19.609 -24.312 -10.094 1 64.19 163 MET B C 1
ATOM 2490 O O . MET B 1 163 ? 20.75 -24.656 -9.766 1 64.19 163 MET B O 1
ATOM 2494 N N . LEU B 1 164 ? 19.062 -24.531 -11.289 1 62.19 164 LEU B N 1
ATOM 2495 C CA . LEU B 1 164 ? 19.781 -25.344 -12.258 1 62.19 164 LEU B CA 1
ATOM 2496 C C . LEU B 1 164 ? 20.984 -24.578 -12.805 1 62.19 164 LEU B C 1
ATOM 2498 O O . LEU B 1 164 ? 22.062 -25.156 -12.969 1 62.19 164 LEU B O 1
ATOM 2502 N N . LEU B 1 165 ? 20.734 -23.328 -13.047 1 58.78 165 LEU B N 1
ATOM 2503 C CA . LEU B 1 165 ? 21.828 -22.5 -13.547 1 58.78 165 LEU B CA 1
ATOM 2504 C C . LEU B 1 165 ? 22.938 -22.391 -12.5 1 58.78 165 LEU B C 1
ATOM 2506 O O . LEU B 1 165 ? 24.125 -22.438 -12.844 1 58.78 165 LEU B O 1
ATOM 2510 N N . ARG B 1 166 ? 22.547 -22.312 -11.289 1 61.09 166 ARG B N 1
ATOM 2511 C CA . ARG B 1 166 ? 23.547 -22.234 -10.227 1 61.09 166 ARG B CA 1
ATOM 2512 C C . ARG B 1 166 ? 24.312 -23.531 -10.086 1 61.09 166 ARG B C 1
ATOM 2514 O O . ARG B 1 166 ? 25.531 -23.516 -9.844 1 61.09 166 ARG B O 1
ATOM 2521 N N . LYS B 1 167 ? 23.672 -24.641 -10.359 1 62.94 167 LYS B N 1
ATOM 2522 C CA . LYS B 1 167 ? 24.297 -25.969 -10.281 1 62.94 167 LYS B CA 1
ATOM 2523 C C . LYS B 1 167 ? 25.266 -26.188 -11.445 1 62.94 167 LYS B C 1
ATOM 2525 O O . LYS B 1 167 ? 26.344 -26.734 -11.258 1 62.94 167 LYS B O 1
ATOM 2530 N N . VAL B 1 168 ? 24.891 -25.703 -12.547 1 63.72 168 VAL B N 1
ATOM 2531 C CA . VAL B 1 168 ? 25.75 -25.875 -13.711 1 63.72 168 VAL B CA 1
ATOM 2532 C C . VAL B 1 168 ? 26.953 -24.953 -13.609 1 63.72 168 VAL B C 1
ATOM 2534 O O . VAL B 1 168 ? 28.062 -25.328 -14 1 63.72 168 VAL B O 1
ATOM 2537 N N . ALA B 1 169 ? 26.719 -23.906 -13.062 1 66.81 169 ALA B N 1
ATOM 2538 C CA . ALA B 1 169 ? 27.812 -22.953 -12.938 1 66.81 169 ALA B CA 1
ATOM 2539 C C . ALA B 1 169 ? 28.812 -23.406 -11.875 1 66.81 169 ALA B C 1
ATOM 2541 O O . ALA B 1 169 ? 30 -23.047 -11.922 1 66.81 169 ALA B O 1
ATOM 2542 N N . ALA B 1 170 ? 28.359 -24.219 -10.984 1 65 170 ALA B N 1
ATOM 2543 C CA . ALA B 1 170 ? 29.219 -24.766 -9.945 1 65 170 ALA B CA 1
ATOM 2544 C C . ALA B 1 170 ? 29.953 -26 -10.445 1 65 170 ALA B C 1
ATOM 2546 O O . ALA B 1 170 ? 30.875 -26.5 -9.789 1 65 170 ALA B O 1
ATOM 2547 N N . LEU B 1 171 ? 29.641 -26.375 -11.477 1 54.91 171 LEU B N 1
ATOM 2548 C CA . LEU B 1 171 ? 30.391 -27.469 -12.078 1 54.91 171 LEU B CA 1
ATOM 2549 C C . LEU B 1 171 ? 31.547 -26.922 -12.922 1 54.91 171 LEU B C 1
ATOM 2551 O O . LEU B 1 171 ? 32.625 -27.516 -12.938 1 54.91 171 LEU B O 1
#

Solvent-accessible surface area (backbone atoms only — not comparable to full-atom values): 17411 Å² total; per-residue (Å²): 129,85,64,70,70,45,35,29,30,6,34,30,64,30,60,56,49,23,9,27,12,35,34,34,32,44,78,90,43,58,38,64,71,50,64,37,68,32,62,31,58,84,89,48,57,66,34,56,23,47,36,38,42,43,53,44,50,46,49,51,44,69,72,65,56,46,64,35,34,26,34,62,52,81,74,65,48,93,48,35,66,58,28,29,49,41,17,20,27,37,29,41,60,40,23,52,48,33,75,71,71,25,54,74,45,73,41,48,62,68,55,33,45,33,62,62,58,36,78,78,84,62,58,85,68,39,56,60,55,35,43,42,69,60,20,66,82,53,75,60,87,42,72,46,12,43,50,1,37,42,37,24,50,34,49,56,55,52,52,50,51,51,53,49,50,53,54,56,69,71,103,127,85,65,71,69,46,35,29,30,6,34,30,64,30,58,54,48,24,10,27,13,33,35,34,31,45,76,89,43,59,37,63,71,50,64,38,71,32,62,29,57,84,87,49,58,66,33,56,23,48,36,40,40,42,53,44,49,46,49,52,44,69,74,66,58,46,63,35,34,25,34,63,52,82,74,66,50,93,48,36,66,58,28,29,49,41,17,20,27,37,28,41,59,40,23,50,47,33,74,72,72,24,54,74,44,71,41,49,63,67,56,31,46,31,63,61,62,37,78,77,93,65,57,85,67,39,55,60,54,36,42,42,68,61,21,65,83,54,74,59,88,42,72,44,11,43,50,2,37,42,37,24,48,33,48,55,55,51,51,51,50,50,53,48,50,52,52,57,69,70,101